Protein AF-A0A0N4WFH3-F1 (afdb_monomer)

Foldseek 3Di:
DVVLVVVVVVVVVPDDPDPCVLVVVVVSCCVPVVVLLVVLVVVLVPDPDLLLNLLSLLQSLVVVLVVLVVDPNCVVVNVVSVVSNVVSLCVQLVVLLVQLCVQLVLVVLLVLLVPDDCVVFASCPPPQSPQVSLQSSQVSLVVCLQPVVVSHDPSLVSRPDPVSSVVSLLSSLVSNLVSVQSNVVSCPPCRNVHDPHDHDPSVVSSVSSCVVVVVVVVVVVVVDPDD

Mean predicted aligned error: 8.95 Å

pLDDT: mean 84.52, std 16.42, range [34.75, 97.88]

InterPro domains:
  IPR010490 Conserved oligomeric Golgi complex subunit 6 [PTHR21506] (1-203)
  IPR048369 Conserved Oligomeric Golgi complex subunit 6, C-terminal [PF20653] (2-197)

Radius of gyration: 23.99 Å; Cα contacts (8 Å, |Δi|>4): 170; chains: 1; bounding box: 58×40×68 Å

Organism: Haemonchus placei (NCBI:txid6290)

Nearest PDB structures (foldseek):
  8ga7-assembly1_A  TM=2.787E-01  e=7.268E+00  synthetic construct
  8gel-assembly1_A  TM=1.951E-01  e=4.538E+00  synthetic construct
  6ixf-assembly1_A  TM=1.691E-01  e=3.759E+00  Homo sapiens

Structure (mmCIF, N/CA/C/O backbone):
data_AF-A0A0N4WFH3-F1
#
_entry.id   AF-A0A0N4WFH3-F1
#
loop_
_atom_site.group_PDB
_atom_site.id
_atom_site.type_symbol
_atom_site.label_atom_id
_atom_site.label_alt_id
_atom_site.label_comp_id
_atom_site.label_asym_id
_atom_site.label_entity_id
_atom_site.label_seq_id
_atom_site.pdbx_PDB_ins_code
_atom_site.Cartn_x
_atom_site.Cartn_y
_atom_site.Cartn_z
_atom_site.occupancy
_atom_site.B_iso_or_equiv
_atom_site.auth_seq_id
_atom_site.auth_comp_id
_atom_site.auth_asym_id
_atom_site.auth_atom_id
_atom_site.pdbx_PDB_model_num
ATOM 1 N N . MET A 1 1 ? 9.947 1.852 -29.431 1.00 54.75 1 MET A N 1
ATOM 2 C CA . MET A 1 1 ? 10.337 0.469 -29.081 1.00 54.75 1 MET A CA 1
ATOM 3 C C . MET A 1 1 ? 11.007 -0.273 -30.238 1.00 54.75 1 MET A C 1
ATOM 5 O O . MET A 1 1 ? 12.125 -0.710 -30.015 1.00 54.75 1 MET A O 1
ATOM 9 N N . SER A 1 2 ? 10.440 -0.360 -31.459 1.00 49.81 2 SER A N 1
ATOM 10 C CA . SER A 1 2 ? 11.118 -1.078 -32.574 1.00 49.81 2 SER A CA 1
ATOM 11 C C . SER A 1 2 ? 12.503 -0.504 -32.902 1.00 49.81 2 SER A C 1
ATOM 13 O O . SER A 1 2 ? 13.474 -1.239 -32.930 1.00 49.81 2 SER A O 1
ATOM 15 N N . ARG A 1 3 ? 12.630 0.828 -32.964 1.00 54.44 3 ARG A N 1
ATOM 16 C CA . ARG A 1 3 ? 13.905 1.491 -33.286 1.00 54.44 3 ARG A CA 1
ATOM 17 C C . ARG A 1 3 ? 15.052 1.226 -32.304 1.00 54.44 3 ARG A C 1
ATOM 19 O O . ARG A 1 3 ? 16.199 1.356 -32.699 1.00 54.44 3 ARG A O 1
ATOM 26 N N . PHE A 1 4 ? 14.772 0.900 -31.038 1.00 59.28 4 PHE A N 1
ATOM 27 C CA . PHE A 1 4 ? 15.837 0.569 -30.079 1.00 59.28 4 PHE A CA 1
ATOM 28 C C . PHE A 1 4 ? 16.348 -0.854 -30.290 1.00 59.28 4 PHE A C 1
ATOM 30 O O . PHE A 1 4 ? 17.551 -1.083 -30.245 1.00 59.28 4 PHE A O 1
ATOM 37 N N . ARG A 1 5 ? 15.430 -1.780 -30.590 1.00 59.62 5 ARG A N 1
ATOM 38 C CA . ARG A 1 5 ? 15.765 -3.145 -30.992 1.00 59.62 5 ARG A CA 1
ATOM 39 C C . ARG A 1 5 ? 16.587 -3.140 -32.281 1.00 59.62 5 ARG A C 1
ATOM 41 O O . ARG A 1 5 ? 17.662 -3.712 -32.296 1.00 59.62 5 ARG A O 1
ATOM 48 N N . ASP A 1 6 ? 16.171 -2.358 -33.276 1.00 63.59 6 ASP A N 1
ATOM 49 C CA . ASP A 1 6 ? 16.902 -2.225 -34.543 1.00 63.59 6 ASP A CA 1
ATOM 50 C C . ASP A 1 6 ? 18.344 -1.708 -34.336 1.00 63.59 6 ASP A C 1
ATOM 52 O O . ASP A 1 6 ? 19.277 -2.185 -34.978 1.00 63.59 6 ASP A O 1
ATOM 56 N N . VAL A 1 7 ? 18.558 -0.760 -33.412 1.00 64.75 7 VAL A N 1
ATOM 57 C CA . VAL A 1 7 ? 19.899 -0.229 -33.084 1.00 64.75 7 VAL A CA 1
ATOM 58 C C . VAL A 1 7 ? 20.791 -1.283 -32.422 1.00 64.75 7 VAL A C 1
ATOM 60 O O . VAL A 1 7 ? 21.990 -1.310 -32.694 1.00 64.75 7 VAL A O 1
ATOM 63 N N . LEU A 1 8 ? 20.225 -2.147 -31.578 1.00 60.66 8 LEU A N 1
ATOM 64 C CA . LEU A 1 8 ? 20.978 -3.182 -30.867 1.00 60.66 8 LEU A CA 1
ATOM 65 C C . LEU A 1 8 ? 21.234 -4.415 -31.749 1.00 60.66 8 LEU A C 1
ATOM 67 O O . LEU A 1 8 ? 22.360 -4.906 -31.776 1.00 60.66 8 LEU A O 1
ATOM 71 N N . ASP A 1 9 ? 20.266 -4.816 -32.576 1.00 63.00 9 ASP A N 1
ATOM 72 C CA . ASP A 1 9 ? 20.406 -5.916 -33.543 1.00 63.00 9 ASP A CA 1
ATOM 73 C C . ASP A 1 9 ? 21.445 -5.593 -34.633 1.00 63.00 9 ASP A C 1
ATOM 75 O O . ASP A 1 9 ? 22.195 -6.460 -35.082 1.00 63.00 9 ASP A O 1
ATOM 79 N N . THR A 1 10 ? 21.557 -4.319 -35.030 1.00 59.94 10 THR A N 1
ATOM 80 C CA . THR A 1 10 ? 22.594 -3.869 -35.980 1.00 59.94 10 THR A CA 1
ATOM 81 C C . THR A 1 10 ? 24.001 -3.927 -35.366 1.00 59.94 10 THR A C 1
ATOM 83 O O . THR A 1 10 ? 24.996 -4.018 -36.088 1.00 59.94 10 THR A O 1
ATOM 86 N N . HIS A 1 11 ? 24.107 -3.879 -34.036 1.00 53.66 11 HIS A N 1
ATOM 87 C CA . HIS A 1 11 ? 25.380 -3.854 -33.319 1.00 53.66 11 HIS A CA 1
ATOM 88 C C . HIS A 1 11 ? 25.928 -5.263 -33.028 1.00 53.66 11 HIS A C 1
ATOM 90 O O . HIS A 1 11 ? 27.146 -5.451 -33.010 1.00 53.66 11 HIS A O 1
ATOM 96 N N . ASP A 1 12 ? 25.052 -6.262 -32.876 1.00 50.12 12 ASP A N 1
ATOM 97 C CA . ASP A 1 12 ? 25.427 -7.657 -32.595 1.00 50.12 12 ASP A CA 1
ATOM 98 C C . ASP A 1 12 ? 26.191 -8.310 -33.769 1.00 50.12 12 ASP A C 1
ATOM 100 O O . ASP A 1 12 ? 27.133 -9.078 -33.578 1.00 50.12 12 ASP A O 1
ATOM 104 N N . GLY A 1 13 ? 25.881 -7.914 -35.010 1.00 48.31 13 GLY A N 1
ATOM 105 C CA . GLY A 1 13 ? 26.580 -8.386 -36.214 1.00 48.31 13 GLY A CA 1
ATOM 106 C C . GLY A 1 13 ? 28.003 -7.837 -36.416 1.00 48.31 13 GLY A C 1
ATOM 107 O O . GLY A 1 13 ? 28.720 -8.321 -37.292 1.00 48.31 13 GLY A O 1
ATOM 108 N N . ALA A 1 14 ? 28.432 -6.834 -35.640 1.00 48.84 14 ALA A N 1
ATOM 109 C CA . ALA A 1 14 ? 29.693 -6.110 -35.856 1.00 48.84 14 ALA A CA 1
ATOM 110 C C . ALA A 1 14 ? 30.790 -6.395 -34.807 1.00 48.84 14 ALA A C 1
ATOM 112 O O . ALA A 1 14 ? 31.903 -5.867 -34.924 1.00 48.84 14 ALA A O 1
ATOM 113 N N . MET A 1 15 ? 30.513 -7.208 -33.783 1.00 48.22 15 MET A N 1
ATOM 114 C CA . MET A 1 15 ? 31.387 -7.340 -32.611 1.00 48.22 15 MET A CA 1
ATOM 115 C C . MET A 1 15 ? 32.243 -8.612 -32.639 1.00 48.22 15 MET A C 1
ATOM 117 O O . MET A 1 15 ? 31.897 -9.657 -32.098 1.00 48.22 15 MET A O 1
ATOM 121 N N . ALA A 1 16 ? 33.441 -8.485 -33.215 1.00 51.03 16 ALA A N 1
ATOM 122 C CA . ALA A 1 16 ? 34.598 -9.271 -32.780 1.00 51.03 16 ALA A CA 1
ATOM 123 C C . ALA A 1 16 ? 34.879 -8.994 -31.282 1.00 51.03 16 ALA A C 1
ATOM 125 O O . ALA A 1 16 ? 34.544 -7.904 -30.811 1.00 51.03 16 ALA A O 1
ATOM 126 N N . PRO A 1 17 ? 35.506 -9.914 -30.520 1.00 51.25 17 PRO A N 1
ATOM 127 C CA . PRO A 1 17 ? 35.680 -9.762 -29.075 1.00 51.25 17 PRO A CA 1
ATOM 128 C C . PRO A 1 17 ? 36.609 -8.578 -28.767 1.00 51.25 17 PRO A C 1
ATOM 130 O O . PRO A 1 17 ? 37.833 -8.698 -28.786 1.00 51.25 17 PRO A O 1
ATOM 133 N N . ARG A 1 18 ? 36.024 -7.404 -28.516 1.00 58.19 18 ARG A N 1
ATOM 134 C CA . ARG A 1 18 ? 36.738 -6.190 -28.111 1.00 58.19 18 ARG A CA 1
ATOM 135 C C . ARG A 1 18 ? 36.813 -6.144 -26.592 1.00 58.19 18 ARG A C 1
ATOM 137 O O . ARG A 1 18 ? 35.802 -6.283 -25.911 1.00 58.19 18 ARG A O 1
ATOM 144 N N . GLN A 1 19 ? 38.007 -5.874 -26.068 1.00 59.41 19 GLN A N 1
ATOM 145 C CA . GLN A 1 19 ? 38.308 -5.772 -24.632 1.00 59.41 19 GLN A CA 1
ATOM 146 C C . GLN A 1 19 ? 37.478 -4.709 -23.868 1.00 59.41 19 GLN A C 1
ATOM 148 O O . GLN A 1 19 ? 37.533 -4.690 -22.645 1.00 59.41 19 GLN A O 1
ATOM 153 N N . ASN A 1 20 ? 36.651 -3.899 -24.554 1.00 67.62 20 ASN A N 1
ATOM 154 C CA . ASN A 1 20 ? 35.851 -2.802 -23.987 1.00 67.62 20 ASN A CA 1
ATOM 155 C C . ASN A 1 20 ? 34.326 -2.934 -24.210 1.00 67.62 20 ASN A C 1
ATOM 157 O O . ASN A 1 20 ? 33.602 -1.948 -24.068 1.00 67.62 20 ASN A O 1
ATOM 161 N N . ALA A 1 21 ? 33.812 -4.123 -24.551 1.00 70.88 21 ALA A N 1
ATOM 162 C CA . ALA A 1 21 ? 32.391 -4.313 -24.874 1.00 70.88 21 ALA A CA 1
ATOM 163 C C . ALA A 1 21 ? 31.437 -3.778 -23.782 1.00 70.88 21 ALA A C 1
ATOM 165 O O . ALA A 1 21 ? 30.472 -3.084 -24.092 1.00 70.88 21 ALA A O 1
ATOM 166 N N . ALA A 1 22 ? 31.737 -4.010 -22.499 1.00 75.12 22 ALA A N 1
ATOM 167 C CA . ALA A 1 22 ? 30.909 -3.527 -21.390 1.00 75.12 22 ALA A CA 1
ATOM 168 C C . ALA A 1 22 ? 30.810 -1.988 -21.324 1.00 75.12 22 ALA A C 1
ATOM 170 O O . ALA A 1 22 ? 29.749 -1.451 -21.006 1.00 75.12 22 ALA A O 1
ATOM 171 N N . GLU A 1 23 ? 31.883 -1.255 -21.639 1.00 79.50 23 GLU A N 1
ATOM 172 C CA . GLU A 1 23 ? 31.854 0.214 -21.672 1.00 79.50 23 GLU A CA 1
ATOM 173 C C . GLU A 1 23 ? 31.065 0.746 -22.871 1.00 79.50 23 GLU A C 1
ATOM 175 O O . GLU A 1 23 ? 30.357 1.747 -22.748 1.00 79.50 23 GLU A O 1
ATOM 180 N N . GLU A 1 24 ? 31.172 0.088 -24.028 1.00 77.06 24 GLU A N 1
ATOM 181 C CA . GLU A 1 24 ? 30.417 0.449 -25.232 1.00 77.06 24 GLU A CA 1
ATOM 182 C C . GLU A 1 24 ? 28.911 0.235 -25.020 1.00 77.06 24 GLU A C 1
ATOM 184 O O . GLU A 1 24 ? 28.130 1.159 -25.253 1.00 77.06 24 GLU A O 1
ATOM 189 N N . TYR A 1 25 ? 28.508 -0.915 -24.463 1.00 78.50 25 TYR A N 1
ATOM 190 C CA . TYR A 1 25 ? 27.115 -1.182 -24.092 1.00 78.50 25 TYR A CA 1
ATOM 191 C C . TYR A 1 25 ? 26.590 -0.157 -23.081 1.00 78.50 25 TYR A C 1
ATOM 193 O O . TYR A 1 25 ? 25.534 0.434 -23.300 1.00 78.50 25 TYR A O 1
ATOM 201 N N . ASN A 1 26 ? 27.343 0.140 -22.017 1.00 79.31 26 ASN A N 1
ATOM 202 C CA . ASN A 1 26 ? 26.936 1.142 -21.027 1.00 79.31 26 ASN A CA 1
ATOM 203 C C . ASN A 1 26 ? 26.780 2.550 -21.623 1.00 79.31 26 ASN A C 1
ATOM 205 O O . ASN A 1 26 ? 25.857 3.272 -21.243 1.00 79.31 26 ASN A O 1
ATOM 209 N N . LYS A 1 27 ? 27.633 2.942 -22.580 1.00 82.00 27 LYS A N 1
ATOM 210 C CA . LYS A 1 27 ? 27.488 4.215 -23.305 1.00 82.00 27 LYS A CA 1
ATOM 211 C C . LYS A 1 27 ? 26.226 4.232 -24.163 1.00 82.00 27 LYS A C 1
ATOM 213 O O . LYS A 1 27 ? 25.481 5.205 -24.101 1.00 82.00 27 LYS A O 1
ATOM 218 N N . ILE A 1 28 ? 25.952 3.162 -24.911 1.00 78.25 28 ILE A N 1
ATOM 219 C CA . ILE A 1 28 ? 24.733 3.040 -25.727 1.00 78.25 28 ILE A CA 1
ATOM 220 C C . ILE A 1 28 ? 23.490 3.110 -24.833 1.00 78.25 28 ILE A C 1
ATOM 222 O O . ILE A 1 28 ? 22.570 3.881 -25.111 1.00 78.25 28 ILE A O 1
ATOM 226 N N . PHE A 1 29 ? 23.488 2.373 -23.721 1.00 80.19 29 PHE A N 1
ATOM 227 C CA . PHE A 1 29 ? 22.404 2.419 -22.747 1.00 80.19 29 PHE A CA 1
ATOM 228 C C . PHE A 1 29 ? 22.237 3.809 -22.141 1.00 80.19 29 PHE A C 1
ATOM 230 O O . PHE A 1 29 ? 21.115 4.296 -22.101 1.00 80.19 29 PHE A O 1
ATOM 237 N N . GLY A 1 30 ? 23.312 4.489 -21.741 1.00 81.12 30 GLY A N 1
ATOM 238 C CA . GLY A 1 30 ? 23.229 5.870 -21.252 1.00 81.12 30 GLY A CA 1
ATOM 239 C C . GLY A 1 30 ? 22.662 6.833 -22.301 1.00 81.12 30 GLY A C 1
ATOM 240 O O . GLY A 1 30 ? 21.816 7.667 -21.998 1.00 81.12 30 GLY A O 1
ATOM 241 N N . CYS A 1 31 ? 23.050 6.679 -23.567 1.00 82.00 31 CYS A N 1
ATOM 242 C CA . CYS A 1 31 ? 22.555 7.524 -24.651 1.00 82.00 31 CYS A CA 1
ATOM 243 C C . CYS A 1 31 ? 21.084 7.283 -25.018 1.00 82.00 31 CYS A C 1
ATOM 245 O O . CYS A 1 31 ? 20.489 8.164 -25.637 1.00 82.00 31 CYS A O 1
ATOM 247 N N . VAL A 1 32 ? 20.489 6.136 -24.670 1.00 79.62 32 VAL A N 1
ATOM 248 C CA . VAL A 1 32 ? 19.098 5.819 -25.044 1.00 79.62 32 VAL A CA 1
ATOM 249 C C . VAL A 1 32 ? 18.157 5.707 -23.848 1.00 79.62 32 VAL A C 1
ATOM 251 O O . VAL A 1 32 ? 17.069 6.283 -23.876 1.00 79.62 32 VAL A O 1
ATOM 254 N N . LEU A 1 33 ? 18.558 5.005 -22.791 1.00 81.44 33 LEU A N 1
ATOM 255 C CA . LEU A 1 33 ? 17.735 4.815 -21.598 1.00 81.44 33 LEU A CA 1
ATOM 256 C C . LEU A 1 33 ? 17.609 6.105 -20.791 1.00 81.44 33 LEU A C 1
ATOM 258 O O . LEU A 1 33 ? 16.507 6.405 -20.340 1.00 81.44 33 LEU A O 1
ATOM 262 N N . ASP A 1 34 ? 18.675 6.900 -20.651 1.00 84.00 34 ASP A N 1
ATOM 263 C CA . ASP A 1 34 ? 18.602 8.127 -19.848 1.00 84.00 34 ASP A CA 1
ATOM 264 C C . ASP A 1 34 ? 17.647 9.163 -20.480 1.00 84.00 34 ASP A C 1
ATOM 266 O O . ASP A 1 34 ? 16.802 9.707 -19.760 1.00 84.00 34 ASP A O 1
ATOM 270 N N . PRO A 1 35 ? 17.676 9.430 -21.807 1.00 86.94 35 PRO A N 1
ATOM 271 C CA . PRO A 1 35 ? 16.674 10.286 -22.443 1.00 86.94 35 PRO A CA 1
ATOM 272 C C . PRO A 1 35 ? 15.260 9.714 -22.380 1.00 86.94 35 PRO A C 1
ATOM 274 O O . PRO A 1 35 ? 14.304 10.472 -22.208 1.00 86.94 35 PRO A O 1
ATOM 277 N N . LEU A 1 36 ? 15.111 8.392 -22.502 1.00 83.88 36 LEU A N 1
ATOM 278 C CA . LEU A 1 36 ? 13.810 7.738 -22.400 1.00 83.88 36 LEU A CA 1
ATOM 279 C C . LEU A 1 36 ? 13.224 7.917 -20.997 1.00 83.88 36 LEU A C 1
ATOM 281 O O . LEU A 1 36 ? 12.078 8.338 -20.864 1.00 83.88 36 LEU A O 1
ATOM 285 N N . TYR A 1 37 ? 14.029 7.693 -19.959 1.00 84.44 37 TYR A N 1
ATOM 286 C CA . TYR A 1 37 ? 13.636 7.902 -18.572 1.00 84.44 37 TYR A CA 1
ATOM 287 C C . TYR A 1 37 ? 13.265 9.364 -18.298 1.00 84.44 37 TYR A C 1
ATOM 289 O O . TYR A 1 37 ? 12.188 9.638 -17.773 1.00 84.44 37 TYR A O 1
ATOM 297 N N . ARG A 1 38 ? 14.088 10.323 -18.745 1.00 86.75 38 ARG A N 1
ATOM 298 C CA . ARG A 1 38 ? 13.759 11.756 -18.643 1.00 86.75 38 ARG A CA 1
ATOM 299 C C . ARG A 1 38 ? 12.452 12.098 -19.354 1.00 86.75 38 ARG A C 1
ATOM 301 O O . ARG A 1 38 ? 11.680 12.901 -18.847 1.00 86.75 38 ARG A O 1
ATOM 308 N N . SER A 1 39 ? 12.182 11.478 -20.500 1.00 88.00 39 SER A N 1
ATOM 309 C CA . SER A 1 39 ? 10.931 11.690 -21.235 1.00 88.00 39 SER A CA 1
ATOM 310 C C . SER A 1 39 ? 9.721 11.175 -20.454 1.00 88.00 39 SER A C 1
ATOM 312 O O . SER A 1 39 ? 8.694 11.847 -20.424 1.00 88.00 39 SER A O 1
ATOM 314 N N . VAL A 1 40 ? 9.848 10.029 -19.771 1.00 90.31 40 VAL A N 1
ATOM 315 C CA . VAL A 1 40 ? 8.813 9.519 -18.853 1.00 90.31 40 VAL A CA 1
ATOM 316 C C . VAL A 1 40 ? 8.579 10.511 -17.713 1.00 90.31 40 VAL A C 1
ATOM 318 O O . VAL A 1 40 ? 7.434 10.872 -17.460 1.00 90.31 40 VAL A O 1
ATOM 321 N N . GLN A 1 41 ? 9.645 11.014 -17.082 1.00 88.12 41 GLN A N 1
ATOM 322 C CA . GLN A 1 41 ? 9.534 11.991 -15.993 1.00 88.12 41 GLN A CA 1
ATOM 323 C C . GLN A 1 41 ? 8.864 13.294 -16.443 1.00 88.12 41 GLN A C 1
ATOM 325 O O . GLN A 1 41 ? 7.988 13.801 -15.751 1.00 88.12 41 GLN A O 1
ATOM 330 N N . VAL A 1 42 ? 9.243 13.827 -17.609 1.00 89.81 42 VAL A N 1
ATOM 331 C CA . VAL A 1 42 ? 8.631 15.040 -18.171 1.00 89.81 42 VAL A CA 1
ATOM 332 C C . VAL A 1 42 ? 7.162 14.802 -18.507 1.00 89.81 42 VAL A C 1
ATOM 334 O O . VAL A 1 42 ? 6.331 15.632 -18.168 1.00 89.81 42 VAL A O 1
ATOM 337 N N . ALA A 1 43 ? 6.817 13.665 -19.115 1.00 88.75 43 ALA A N 1
ATOM 338 C CA . ALA A 1 43 ? 5.424 13.333 -19.403 1.00 88.75 43 ALA A CA 1
ATOM 339 C C . ALA A 1 43 ? 4.581 13.226 -18.120 1.00 88.75 43 ALA A C 1
ATOM 341 O O . ALA A 1 43 ? 3.439 13.683 -18.094 1.00 88.75 43 ALA A O 1
ATOM 342 N N . ALA A 1 44 ? 5.159 12.685 -17.046 1.00 89.00 44 ALA A N 1
ATOM 343 C CA . ALA A 1 44 ? 4.487 12.548 -15.763 1.00 89.00 44 ALA A CA 1
ATOM 344 C C . ALA A 1 44 ? 4.134 13.898 -15.112 1.00 89.00 44 ALA A C 1
ATOM 346 O O . ALA A 1 44 ? 3.129 13.975 -14.413 1.00 89.00 44 ALA A O 1
ATOM 347 N N . THR A 1 45 ? 4.883 14.981 -15.366 1.00 88.06 45 THR A N 1
ATOM 348 C CA . THR A 1 45 ? 4.564 16.305 -14.783 1.00 88.06 45 THR A CA 1
ATOM 349 C C . THR A 1 45 ? 3.260 16.908 -15.309 1.00 88.06 45 THR A C 1
ATOM 351 O O . THR A 1 45 ? 2.727 17.838 -14.708 1.00 88.06 45 THR A O 1
ATOM 354 N N . HIS A 1 46 ? 2.726 16.377 -16.411 1.00 89.62 46 HIS A N 1
ATOM 355 C CA . HIS A 1 46 ? 1.444 16.790 -16.978 1.00 89.62 46 HIS A CA 1
ATOM 356 C C . HIS A 1 46 ? 0.240 16.064 -16.359 1.00 89.62 46 HIS A C 1
ATOM 358 O O . HIS A 1 46 ? -0.900 16.359 -16.719 1.00 89.62 46 HIS A O 1
ATOM 364 N N . LEU A 1 47 ? 0.471 15.111 -15.453 1.00 90.62 47 LEU A N 1
ATOM 365 C CA . LEU A 1 47 ? -0.585 14.390 -14.753 1.00 90.62 47 LEU A CA 1
ATOM 366 C C . LEU A 1 47 ? -0.929 15.106 -13.443 1.00 90.62 47 LEU A C 1
ATOM 368 O O . LEU A 1 47 ? -0.052 15.539 -12.700 1.00 90.62 47 LEU A O 1
ATOM 372 N N . HIS A 1 48 ? -2.225 15.230 -13.163 1.00 88.25 48 HIS A N 1
ATOM 373 C CA . HIS A 1 48 ? -2.725 16.006 -12.022 1.00 88.25 48 HIS A CA 1
ATOM 374 C C . HIS A 1 48 ? -2.820 15.194 -10.723 1.00 88.25 48 HIS A C 1
ATOM 376 O O . HIS A 1 48 ? -2.887 15.781 -9.646 1.00 88.25 48 HIS A O 1
ATOM 382 N N . SER A 1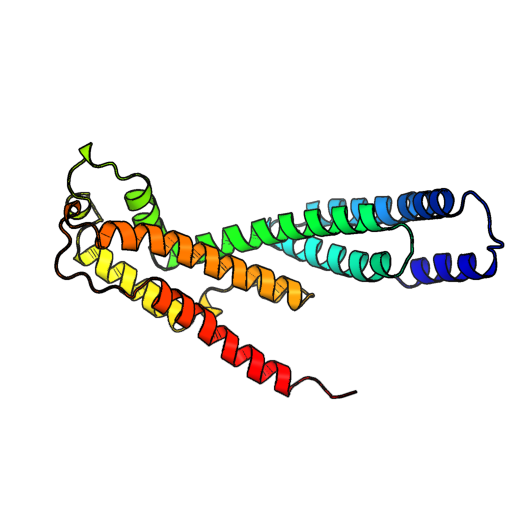 49 ? -2.841 13.861 -10.816 1.00 93.00 49 SER A N 1
ATOM 383 C CA . SER A 1 49 ? -2.939 12.960 -9.666 1.00 93.00 49 SER A CA 1
ATOM 384 C C . SER A 1 49 ? -1.618 12.217 -9.442 1.00 93.00 49 SER A C 1
ATOM 386 O O . SER A 1 49 ? -1.103 11.615 -10.390 1.00 93.00 49 SER A O 1
ATOM 388 N N . PRO A 1 50 ? -1.095 12.172 -8.202 1.00 91.94 50 PRO A N 1
ATOM 389 C CA . PRO A 1 50 ? 0.053 11.335 -7.849 1.00 91.94 50 PRO A CA 1
ATOM 390 C C . PRO A 1 50 ? -0.151 9.849 -8.179 1.00 91.94 50 PRO A C 1
ATOM 392 O O . PRO A 1 50 ? 0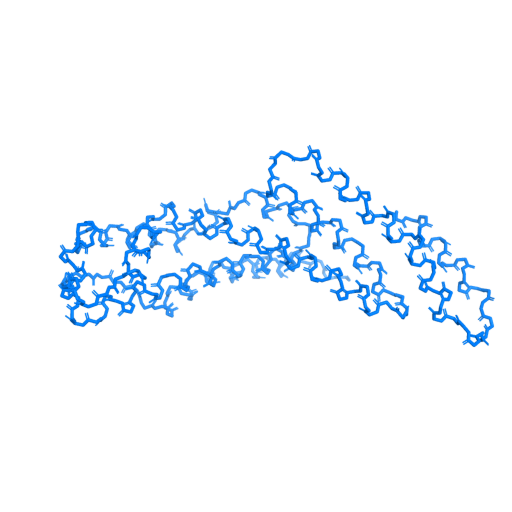.802 9.164 -8.541 1.00 91.94 50 PRO A O 1
ATOM 395 N N . LEU A 1 51 ? -1.393 9.358 -8.118 1.00 95.44 51 LEU A N 1
ATOM 396 C CA . LEU A 1 51 ? -1.723 7.971 -8.460 1.00 95.44 51 LEU A CA 1
ATOM 397 C C . LEU A 1 51 ? -1.628 7.723 -9.965 1.00 95.44 51 LEU A C 1
ATOM 399 O O . LEU A 1 51 ? -1.103 6.698 -10.397 1.00 95.44 51 LEU A O 1
ATOM 403 N N . ASP A 1 52 ? -2.082 8.684 -10.773 1.00 95.00 52 ASP A N 1
ATOM 404 C CA . ASP A 1 52 ? -1.962 8.592 -12.229 1.00 95.00 52 ASP A CA 1
ATOM 405 C C . ASP A 1 52 ? -0.484 8.648 -12.646 1.00 95.00 52 ASP A C 1
ATOM 407 O O . ASP A 1 52 ? -0.061 7.892 -13.522 1.00 95.00 52 ASP A O 1
ATOM 411 N N . VAL A 1 53 ? 0.321 9.487 -11.974 1.00 95.69 53 VAL A N 1
ATOM 412 C CA . VAL A 1 53 ? 1.785 9.525 -12.130 1.00 95.69 53 VAL A CA 1
ATOM 413 C C . VAL A 1 53 ? 2.408 8.168 -11.817 1.00 95.69 53 VAL A C 1
ATOM 415 O O . VAL A 1 53 ? 3.215 7.679 -12.613 1.00 95.69 53 VAL A O 1
ATOM 418 N N . ALA A 1 54 ? 2.024 7.551 -10.697 1.00 96.25 54 ALA A N 1
ATOM 419 C CA . ALA A 1 54 ? 2.562 6.264 -10.276 1.00 96.25 54 ALA A CA 1
ATOM 420 C C . ALA A 1 54 ? 2.241 5.154 -11.286 1.00 96.25 54 ALA A C 1
ATOM 422 O O . ALA A 1 54 ? 3.147 4.461 -11.750 1.00 96.25 54 ALA A O 1
ATOM 423 N N . VAL A 1 55 ? 0.980 5.036 -11.715 1.00 96.38 55 VAL A N 1
ATOM 424 C CA . VAL A 1 55 ? 0.563 4.035 -12.714 1.00 96.38 55 VAL A CA 1
ATOM 425 C C . VAL A 1 55 ? 1.246 4.254 -14.059 1.00 96.38 55 VAL A C 1
ATOM 427 O O . VAL A 1 55 ? 1.747 3.302 -14.662 1.00 96.38 55 VAL A O 1
ATOM 430 N N . TYR A 1 56 ? 1.288 5.497 -14.544 1.00 95.81 56 TYR A N 1
ATOM 431 C CA . TYR A 1 56 ? 1.954 5.820 -15.803 1.00 95.81 56 TYR A CA 1
ATOM 432 C C . TYR A 1 56 ? 3.437 5.435 -15.753 1.00 95.81 56 TYR A C 1
ATOM 434 O O . TYR A 1 56 ? 3.937 4.744 -16.644 1.00 95.81 56 TYR A O 1
ATOM 442 N N . THR A 1 57 ? 4.121 5.819 -14.675 1.00 94.81 57 THR A N 1
ATOM 443 C CA . THR A 1 57 ? 5.543 5.530 -14.478 1.00 94.81 57 THR A CA 1
ATOM 444 C C . THR A 1 57 ? 5.789 4.025 -14.383 1.00 94.81 57 THR A C 1
ATOM 446 O O . THR A 1 57 ? 6.679 3.525 -15.068 1.00 94.81 57 THR A O 1
ATOM 449 N N . LEU A 1 58 ? 4.966 3.278 -13.637 1.00 96.06 58 LEU A N 1
ATOM 450 C CA . LEU A 1 58 ? 5.036 1.813 -13.563 1.00 96.06 58 LEU A CA 1
ATOM 451 C C . LEU A 1 58 ? 4.872 1.153 -14.932 1.00 96.06 58 LEU A C 1
ATOM 453 O O . LEU A 1 58 ? 5.647 0.260 -15.280 1.00 96.06 58 LEU A O 1
ATOM 457 N N . ASN A 1 59 ? 3.903 1.603 -15.729 1.00 95.88 59 ASN A N 1
ATOM 458 C CA . ASN A 1 59 ? 3.653 1.061 -17.064 1.00 95.88 59 ASN A CA 1
ATOM 459 C C . ASN A 1 59 ? 4.842 1.316 -18.002 1.00 95.88 59 ASN A C 1
ATOM 461 O O . ASN A 1 59 ? 5.299 0.401 -18.693 1.00 95.88 59 ASN A O 1
ATOM 465 N N . CYS A 1 60 ? 5.396 2.531 -17.989 1.00 95.06 60 CYS A N 1
ATOM 466 C CA . CYS A 1 60 ? 6.578 2.868 -18.778 1.00 95.06 60 CYS A CA 1
ATOM 467 C C . CYS A 1 60 ? 7.820 2.090 -18.323 1.00 95.06 60 CYS A C 1
ATOM 469 O O . CYS A 1 60 ? 8.514 1.507 -19.157 1.00 95.06 60 CYS A O 1
ATOM 471 N N . LEU A 1 61 ? 8.098 2.047 -17.017 1.00 93.44 61 LEU A N 1
ATOM 472 C CA . LEU A 1 61 ? 9.257 1.346 -16.465 1.00 93.44 61 LEU A CA 1
ATOM 473 C C . LEU A 1 61 ? 9.173 -0.164 -16.686 1.00 93.44 61 LEU A C 1
ATOM 475 O O . LEU A 1 61 ? 10.182 -0.761 -17.041 1.00 93.44 61 LEU A O 1
ATOM 479 N N . SER A 1 62 ? 7.986 -0.767 -16.587 1.00 93.00 62 SER A N 1
ATOM 480 C CA . SER A 1 62 ? 7.778 -2.189 -16.902 1.00 93.00 62 SER A CA 1
ATOM 481 C C . SER A 1 62 ? 8.129 -2.500 -18.360 1.00 93.00 62 SER A C 1
ATOM 483 O O . SER A 1 62 ? 8.801 -3.491 -18.654 1.00 93.00 62 SER A O 1
ATOM 485 N N . ALA A 1 63 ? 7.731 -1.624 -19.288 1.00 91.00 63 ALA A N 1
ATOM 486 C CA . ALA A 1 63 ? 8.070 -1.775 -20.698 1.00 91.00 63 ALA A CA 1
ATOM 487 C C . ALA A 1 63 ? 9.583 -1.629 -20.938 1.00 91.00 63 ALA A C 1
ATOM 489 O O . ALA A 1 63 ? 10.168 -2.423 -21.676 1.00 91.00 63 ALA A O 1
ATOM 490 N N . ILE A 1 64 ? 10.236 -0.663 -20.284 1.00 90.25 64 ILE A N 1
ATOM 491 C CA . ILE A 1 64 ? 11.695 -0.479 -20.356 1.00 90.25 64 ILE A CA 1
ATOM 492 C C . ILE A 1 64 ? 12.417 -1.697 -19.768 1.00 90.25 64 ILE A C 1
ATOM 494 O O . ILE A 1 64 ? 13.302 -2.249 -20.417 1.00 90.25 64 ILE A O 1
ATOM 498 N N . TYR A 1 65 ? 12.000 -2.162 -18.590 1.00 91.19 65 TYR A N 1
ATOM 499 C CA . TYR A 1 65 ? 12.539 -3.337 -17.909 1.00 91.19 65 TYR A CA 1
ATOM 500 C C . TYR A 1 65 ? 12.533 -4.572 -18.813 1.00 91.19 65 TYR A C 1
ATOM 502 O O . TYR A 1 65 ? 13.563 -5.225 -18.969 1.00 91.19 65 TYR A O 1
ATOM 510 N N . SER A 1 66 ? 11.395 -4.844 -19.466 1.00 90.12 66 SER A N 1
ATOM 511 C CA . SER A 1 66 ? 11.227 -6.001 -20.357 1.00 90.12 66 SER A CA 1
ATOM 512 C C . SER A 1 66 ? 12.187 -6.008 -21.551 1.00 90.12 66 SER A C 1
ATOM 514 O O . SER A 1 66 ? 12.486 -7.069 -22.090 1.00 90.12 66 SER A O 1
ATOM 516 N N . LEU A 1 67 ? 12.690 -4.837 -21.955 1.00 86.56 67 LEU A N 1
ATOM 517 C CA . LEU A 1 67 ? 13.716 -4.726 -22.986 1.00 86.56 67 LEU A CA 1
ATOM 518 C C . LEU A 1 67 ? 15.120 -4.820 -22.402 1.00 86.56 67 LEU A C 1
ATOM 520 O O . LEU A 1 67 ? 15.946 -5.545 -22.938 1.00 86.56 67 LEU A O 1
ATOM 524 N N . VAL A 1 68 ? 15.398 -4.076 -21.331 1.00 86.81 68 VAL A N 1
ATOM 525 C CA . VAL A 1 68 ? 16.747 -3.953 -20.759 1.00 86.81 68 VAL A CA 1
ATOM 526 C C . VAL A 1 68 ? 17.261 -5.295 -20.239 1.00 86.81 68 VAL A C 1
ATOM 528 O O . VAL A 1 68 ? 18.435 -5.595 -20.426 1.00 86.81 68 VAL A O 1
ATOM 531 N N . ILE A 1 69 ? 16.383 -6.135 -19.677 1.00 89.56 69 ILE A N 1
ATOM 532 C CA . ILE A 1 69 ? 16.747 -7.461 -19.154 1.00 89.56 69 ILE A CA 1
ATOM 533 C C . ILE A 1 69 ? 17.304 -8.425 -20.212 1.00 89.56 69 ILE A C 1
ATOM 535 O O . ILE A 1 69 ? 17.982 -9.388 -19.867 1.00 89.56 69 ILE A O 1
ATOM 539 N N . LEU A 1 70 ? 17.035 -8.180 -21.496 1.00 87.50 70 LEU A N 1
ATOM 540 C CA . LEU A 1 70 ? 17.468 -9.055 -22.588 1.00 87.50 70 LEU A CA 1
ATOM 541 C C . LEU A 1 70 ? 18.937 -8.847 -22.981 1.00 87.50 70 LEU A C 1
ATOM 543 O O . LEU A 1 70 ? 19.458 -9.618 -23.783 1.00 87.50 70 LEU A O 1
ATOM 547 N N . TYR A 1 71 ? 19.603 -7.821 -22.444 1.00 83.38 71 TYR A N 1
ATOM 548 C CA . TYR A 1 71 ? 20.950 -7.436 -22.855 1.00 83.38 71 TYR A CA 1
ATOM 549 C C . TYR A 1 71 ? 21.975 -7.594 -21.726 1.00 83.38 71 TYR A C 1
ATOM 551 O O . TYR A 1 71 ? 21.653 -7.346 -20.560 1.00 83.38 71 TYR A O 1
ATOM 559 N N . PRO A 1 72 ? 23.233 -7.946 -22.053 1.00 83.12 72 PRO A N 1
ATOM 560 C CA . PRO A 1 72 ? 24.285 -8.123 -21.060 1.00 83.12 72 PRO A CA 1
ATOM 561 C C . PRO A 1 72 ? 24.714 -6.792 -20.428 1.00 83.12 72 PRO A C 1
ATOM 563 O O . PRO A 1 72 ? 24.541 -5.719 -21.007 1.00 83.12 72 PRO A O 1
ATOM 566 N N . PHE A 1 73 ? 25.347 -6.877 -19.253 1.00 85.44 73 PHE A N 1
ATOM 567 C CA . PHE A 1 73 ? 25.916 -5.736 -18.516 1.00 85.44 73 PHE A CA 1
ATOM 568 C C . PHE A 1 73 ? 24.886 -4.695 -18.044 1.00 85.44 73 PHE A C 1
ATOM 570 O O . PHE A 1 73 ? 25.231 -3.534 -17.823 1.00 85.44 73 PHE A O 1
ATOM 577 N N . THR A 1 74 ? 23.624 -5.095 -17.875 1.00 87.12 74 THR A N 1
ATOM 578 C CA . THR A 1 74 ? 22.521 -4.196 -17.504 1.00 87.12 74 THR A CA 1
ATOM 579 C C . THR A 1 74 ? 22.098 -4.297 -16.037 1.00 87.12 74 THR A C 1
ATOM 581 O O . THR A 1 74 ? 21.200 -3.563 -15.629 1.00 87.12 74 THR A O 1
ATOM 584 N N . ASP A 1 75 ? 22.758 -5.120 -15.216 1.00 89.44 75 ASP A N 1
ATOM 585 C CA . ASP A 1 75 ? 22.340 -5.421 -13.835 1.00 89.44 75 ASP A CA 1
ATOM 586 C C . ASP A 1 75 ? 22.081 -4.163 -12.993 1.00 89.44 75 ASP A C 1
ATOM 588 O O . ASP A 1 75 ? 20.994 -3.990 -12.447 1.00 89.44 75 ASP A O 1
ATOM 592 N N . SER A 1 76 ? 23.017 -3.208 -12.985 1.00 89.12 76 SER A N 1
ATOM 593 C CA . SER A 1 76 ? 22.857 -1.946 -12.242 1.00 89.12 76 SER A CA 1
ATOM 594 C C . SER A 1 76 ? 21.664 -1.107 -12.730 1.00 89.12 76 SER A C 1
ATOM 596 O O . SER A 1 76 ? 21.000 -0.427 -11.945 1.00 89.12 76 SER A O 1
ATOM 598 N N . ARG A 1 77 ? 21.356 -1.146 -14.032 1.00 86.62 77 ARG A N 1
ATOM 599 C CA . ARG A 1 77 ? 20.199 -0.440 -14.609 1.00 86.62 77 ARG A CA 1
ATOM 600 C C . ARG A 1 77 ? 18.894 -1.146 -14.256 1.00 86.62 77 ARG A C 1
ATOM 602 O O . ARG A 1 77 ? 17.916 -0.479 -13.936 1.00 86.62 77 ARG A O 1
ATOM 609 N N . ILE A 1 78 ? 18.891 -2.474 -14.282 1.00 91.69 78 ILE A N 1
ATOM 610 C CA . ILE A 1 78 ? 17.765 -3.308 -13.857 1.00 91.69 78 ILE A CA 1
ATOM 611 C C . ILE A 1 78 ? 17.443 -3.039 -12.384 1.00 91.69 78 ILE A C 1
ATOM 613 O O . ILE A 1 78 ? 16.278 -2.829 -12.056 1.00 91.69 78 ILE A O 1
ATOM 617 N N . GLU A 1 79 ? 18.450 -3.002 -11.511 1.00 93.06 79 GLU A N 1
ATOM 618 C CA . GLU A 1 79 ? 18.285 -2.674 -10.089 1.00 93.06 79 GLU A CA 1
ATOM 619 C C . GLU A 1 79 ? 17.702 -1.273 -9.889 1.00 93.06 79 GLU A C 1
ATOM 621 O O . GLU A 1 79 ? 16.733 -1.111 -9.151 1.00 93.06 79 GLU A O 1
ATOM 626 N N . MET A 1 80 ? 18.220 -0.271 -10.607 1.00 91.38 80 MET A N 1
ATOM 627 C CA . MET A 1 80 ? 17.675 1.089 -10.566 1.00 91.38 80 MET A CA 1
ATOM 628 C C . MET A 1 80 ? 16.205 1.133 -11.008 1.00 91.38 80 MET A C 1
ATOM 630 O O . MET A 1 80 ? 15.385 1.761 -10.342 1.00 91.38 80 MET A O 1
ATOM 634 N N . ILE A 1 81 ? 15.856 0.468 -12.114 1.00 91.81 81 ILE A N 1
ATOM 635 C CA . ILE A 1 81 ? 14.474 0.421 -12.610 1.00 91.81 81 ILE A CA 1
ATOM 636 C C . ILE A 1 81 ? 13.562 -0.263 -11.589 1.00 91.81 81 ILE A C 1
ATOM 638 O O . ILE A 1 81 ? 12.481 0.254 -11.324 1.00 91.81 81 ILE A O 1
ATOM 642 N N . LYS A 1 82 ? 13.998 -1.373 -10.981 1.00 93.81 82 LYS A N 1
ATOM 643 C CA . LYS A 1 82 ? 13.235 -2.062 -9.930 1.00 93.81 82 LYS A CA 1
ATOM 644 C C . LYS A 1 82 ? 12.980 -1.159 -8.728 1.00 93.81 82 LYS A C 1
ATOM 646 O O . LYS A 1 82 ? 11.832 -1.033 -8.331 1.00 93.81 82 LYS A O 1
ATOM 651 N N . ALA A 1 83 ? 14.002 -0.467 -8.223 1.00 95.12 83 ALA A N 1
ATOM 652 C CA . ALA A 1 83 ? 13.845 0.452 -7.095 1.00 95.12 83 ALA A CA 1
ATOM 653 C C . ALA A 1 83 ? 12.863 1.597 -7.409 1.00 95.12 83 ALA A C 1
ATOM 655 O O . ALA A 1 83 ? 12.056 1.993 -6.571 1.00 95.12 83 ALA A O 1
ATOM 656 N N . LEU A 1 84 ? 12.894 2.117 -8.641 1.00 93.12 84 LEU A N 1
ATOM 657 C CA . LEU A 1 84 ? 11.936 3.128 -9.089 1.00 93.12 84 LEU A CA 1
ATOM 658 C C . LEU A 1 84 ? 10.518 2.565 -9.217 1.00 93.12 84 LEU A C 1
ATOM 660 O O . LEU A 1 84 ? 9.561 3.258 -8.880 1.00 93.12 84 LEU A O 1
ATOM 664 N N . MET A 1 85 ? 10.367 1.330 -9.699 1.00 95.25 85 MET A N 1
ATOM 665 C CA . MET A 1 85 ? 9.072 0.652 -9.738 1.00 95.25 85 MET A CA 1
ATOM 666 C C . MET A 1 85 ? 8.529 0.448 -8.322 1.00 95.25 85 MET A C 1
ATOM 668 O O . MET A 1 85 ? 7.420 0.890 -8.049 1.00 95.25 85 MET A O 1
ATOM 672 N N . GLU A 1 86 ? 9.328 -0.104 -7.407 1.00 96.38 86 GLU A N 1
ATOM 673 C CA . GLU A 1 86 ? 8.962 -0.308 -5.999 1.00 96.38 86 GLU A CA 1
ATOM 674 C C . GLU A 1 86 ? 8.493 0.995 -5.339 1.00 96.38 86 GLU A C 1
ATOM 676 O O . GLU A 1 86 ? 7.419 1.022 -4.748 1.00 96.38 86 GLU A O 1
ATOM 681 N N . GLY A 1 87 ? 9.206 2.108 -5.541 1.00 96.62 87 GLY A N 1
ATOM 682 C CA . GLY A 1 87 ? 8.784 3.405 -5.003 1.00 96.62 87 GLY A CA 1
ATOM 683 C C . GLY A 1 87 ? 7.443 3.914 -5.552 1.00 96.62 87 GLY A C 1
ATOM 684 O O . GLY A 1 87 ? 6.719 4.610 -4.846 1.00 96.62 87 GLY A O 1
ATOM 685 N N . ASN A 1 88 ? 7.074 3.573 -6.793 1.00 96.12 88 ASN A N 1
ATOM 686 C CA . ASN A 1 88 ? 5.749 3.907 -7.333 1.00 96.12 88 ASN A CA 1
ATOM 687 C C . ASN A 1 88 ? 4.668 2.922 -6.857 1.00 96.12 88 ASN A C 1
ATOM 689 O O . ASN A 1 88 ? 3.528 3.336 -6.657 1.00 96.12 88 ASN A O 1
ATOM 693 N N . GLU A 1 89 ? 5.010 1.646 -6.644 1.00 97.00 89 GLU A N 1
ATOM 694 C CA . GLU A 1 89 ? 4.119 0.694 -5.970 1.00 97.00 89 GLU A CA 1
ATOM 695 C C . GLU A 1 89 ? 3.788 1.183 -4.552 1.00 97.00 89 GLU A C 1
ATOM 697 O O . GLU A 1 89 ? 2.622 1.168 -4.172 1.00 97.00 89 GLU A O 1
ATOM 702 N N . ASP A 1 90 ? 4.772 1.697 -3.807 1.00 97.88 90 ASP A N 1
ATOM 703 C CA . ASP A 1 90 ? 4.593 2.214 -2.442 1.00 97.88 90 ASP A CA 1
ATOM 704 C C . ASP A 1 90 ? 3.557 3.339 -2.364 1.00 97.88 90 ASP A C 1
ATOM 706 O O . ASP A 1 90 ? 2.752 3.376 -1.433 1.00 97.88 90 ASP A O 1
ATOM 710 N N . VAL A 1 91 ? 3.545 4.239 -3.353 1.00 97.12 91 VAL A N 1
ATOM 71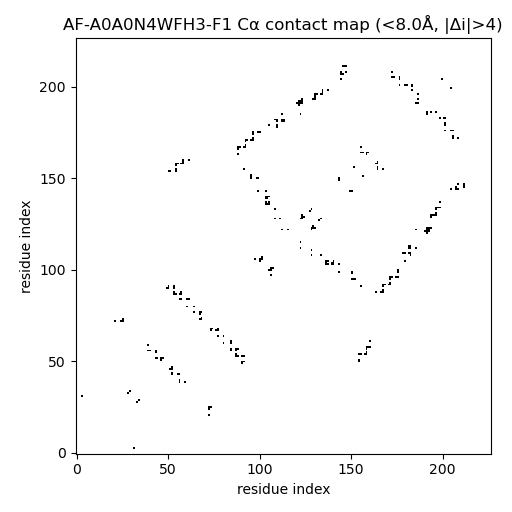1 C CA . VAL A 1 91 ? 2.553 5.321 -3.444 1.00 97.12 91 VAL A CA 1
ATOM 712 C C . VAL A 1 91 ? 1.140 4.750 -3.568 1.00 97.12 91 VAL A C 1
ATOM 714 O O . VAL A 1 91 ? 0.244 5.172 -2.838 1.00 97.12 91 VAL A O 1
ATOM 717 N N . LEU A 1 92 ? 0.945 3.773 -4.459 1.00 97.12 92 LEU A N 1
ATOM 718 C CA . LEU A 1 92 ? -0.362 3.150 -4.681 1.00 97.12 92 LEU A CA 1
ATOM 719 C C . LEU A 1 92 ? -0.814 2.344 -3.460 1.00 97.12 92 LEU A C 1
ATOM 721 O O . LEU A 1 92 ? -1.936 2.522 -2.994 1.00 97.12 92 LEU A O 1
ATOM 725 N N . VAL A 1 93 ? 0.083 1.526 -2.906 1.00 96.88 93 VAL A N 1
ATOM 726 C CA . VAL A 1 93 ? -0.160 0.721 -1.702 1.00 96.88 93 VAL A CA 1
ATOM 727 C C . VAL A 1 93 ? -0.551 1.607 -0.519 1.00 96.88 93 VAL A C 1
ATOM 729 O O . VAL A 1 93 ? -1.495 1.298 0.207 1.00 96.88 93 VAL A O 1
ATOM 732 N N . SER A 1 94 ? 0.169 2.711 -0.306 1.00 96.31 94 SER A N 1
ATOM 733 C CA . SER A 1 94 ? -0.103 3.632 0.799 1.00 96.31 94 SER A CA 1
ATOM 734 C C . SER A 1 94 ? -1.469 4.299 0.662 1.00 96.31 94 SER A C 1
ATOM 736 O O . SER A 1 94 ? -2.205 4.388 1.648 1.00 96.31 94 SER A O 1
ATOM 738 N N . GLU A 1 95 ? -1.814 4.781 -0.532 1.00 96.50 95 GLU A N 1
ATOM 739 C CA . GLU A 1 95 ? -3.086 5.470 -0.756 1.00 96.50 95 GLU A CA 1
ATOM 740 C C . GLU A 1 95 ? -4.275 4.509 -0.662 1.00 96.50 95 GLU A C 1
ATOM 742 O O . GLU A 1 95 ? -5.273 4.816 -0.009 1.00 96.50 95 GLU A O 1
ATOM 747 N N . GLU A 1 96 ? -4.165 3.325 -1.266 1.00 94.94 96 GLU A N 1
ATOM 748 C CA . GLU A 1 96 ? -5.233 2.326 -1.253 1.00 94.94 96 GLU A CA 1
ATOM 749 C C . GLU A 1 96 ? -5.479 1.801 0.163 1.00 94.94 96 GLU A C 1
ATOM 751 O O . GLU A 1 96 ? -6.617 1.798 0.635 1.00 94.94 96 GLU A O 1
ATOM 756 N N . ALA A 1 97 ? -4.413 1.465 0.900 1.00 95.75 97 ALA A N 1
ATOM 757 C CA . ALA A 1 97 ? -4.535 1.063 2.298 1.00 95.75 97 ALA A CA 1
ATOM 758 C C . ALA A 1 97 ? -5.154 2.185 3.147 1.00 95.75 97 ALA A C 1
ATOM 760 O O . ALA A 1 97 ? -6.048 1.926 3.953 1.00 95.75 97 ALA A O 1
ATOM 761 N N . SER A 1 98 ? -4.738 3.439 2.943 1.00 95.44 98 SER A N 1
ATOM 762 C CA . SER A 1 98 ? -5.310 4.589 3.656 1.00 95.44 98 SER A CA 1
ATOM 763 C C . SER A 1 98 ? -6.796 4.776 3.343 1.00 95.44 98 SER A C 1
ATOM 765 O O . SER A 1 98 ? -7.586 5.011 4.257 1.00 95.44 98 SER A O 1
ATOM 767 N N . THR A 1 99 ? -7.189 4.603 2.081 1.00 94.44 99 THR A N 1
ATOM 768 C CA . THR A 1 99 ? -8.582 4.680 1.622 1.00 94.44 99 THR A CA 1
ATOM 769 C C . THR A 1 99 ? -9.433 3.574 2.243 1.00 94.44 99 THR A C 1
ATOM 771 O O . THR A 1 99 ? -10.503 3.853 2.784 1.00 94.44 99 THR A O 1
ATOM 774 N N . ILE A 1 100 ? -8.945 2.329 2.262 1.00 94.94 100 ILE A N 1
ATOM 775 C CA . ILE A 1 100 ? -9.622 1.198 2.914 1.00 94.94 100 ILE A CA 1
ATOM 776 C C . ILE A 1 100 ? -9.795 1.464 4.415 1.00 94.94 100 ILE A C 1
ATOM 778 O O . ILE A 1 100 ? -10.895 1.319 4.958 1.00 94.94 100 ILE A O 1
ATOM 782 N N . LEU A 1 101 ? -8.732 1.890 5.103 1.00 96.00 101 LEU A N 1
ATOM 783 C CA . LEU A 1 101 ? -8.779 2.185 6.537 1.00 96.00 101 LEU A CA 1
ATOM 784 C C . LEU A 1 101 ? -9.717 3.358 6.855 1.00 96.00 101 LEU A C 1
ATOM 786 O O . LEU A 1 101 ? -10.390 3.339 7.887 1.00 96.00 101 LEU A O 1
ATOM 790 N N . ALA A 1 102 ? -9.785 4.371 5.990 1.00 95.38 102 ALA A N 1
ATOM 791 C CA . ALA A 1 102 ? -10.704 5.493 6.139 1.00 95.38 102 ALA A CA 1
ATOM 792 C C . ALA A 1 102 ? -12.162 5.067 5.920 1.00 95.38 102 ALA A C 1
ATOM 794 O O . ALA A 1 102 ? -13.006 5.330 6.777 1.00 95.38 102 ALA A O 1
ATOM 795 N N . ASN A 1 103 ? -12.448 4.346 4.833 1.00 93.75 103 ASN A N 1
ATOM 796 C CA . ASN A 1 103 ? -13.803 3.919 4.472 1.00 93.75 103 ASN A CA 1
ATOM 797 C C . ASN A 1 103 ? -14.396 2.914 5.467 1.00 93.75 103 ASN A C 1
ATOM 799 O O . ASN A 1 103 ? -15.604 2.896 5.684 1.00 93.75 103 ASN A O 1
ATOM 803 N N . THR A 1 104 ? -13.554 2.089 6.091 1.00 94.50 104 THR A N 1
ATOM 804 C CA . THR A 1 104 ? -13.975 1.157 7.151 1.00 94.50 104 THR A CA 1
ATOM 805 C C . THR A 1 104 ? -14.045 1.812 8.531 1.00 94.50 104 THR A C 1
ATOM 807 O O . THR A 1 104 ? -14.583 1.217 9.458 1.00 94.50 104 THR A O 1
ATOM 810 N N . GLY A 1 105 ? -13.494 3.020 8.699 1.00 94.69 105 GLY A N 1
ATOM 811 C CA . GLY A 1 105 ? -13.343 3.692 9.993 1.00 94.69 105 GLY A CA 1
ATOM 812 C C . GLY A 1 105 ? -12.180 3.171 10.850 1.00 94.69 105 GLY A C 1
ATOM 813 O O . GLY A 1 105 ? -11.913 3.725 11.923 1.00 94.69 105 GLY A O 1
ATOM 814 N N . LEU A 1 106 ? -11.446 2.149 10.388 1.00 95.69 106 LEU A N 1
ATOM 815 C CA . LEU A 1 106 ? -10.299 1.581 11.100 1.00 95.69 106 LEU A CA 1
ATOM 816 C C . LEU A 1 106 ? -9.185 2.597 11.342 1.00 95.69 106 LEU A C 1
ATOM 818 O O . LEU A 1 106 ? -8.494 2.488 12.352 1.00 95.69 106 LEU A O 1
ATOM 822 N N . ILE A 1 107 ? -9.027 3.599 10.472 1.00 96.19 107 ILE A N 1
ATOM 823 C CA . ILE A 1 107 ? -7.968 4.604 10.611 1.00 96.19 107 ILE A CA 1
ATOM 824 C C . ILE A 1 107 ? -8.032 5.317 11.969 1.00 96.19 107 ILE A C 1
ATOM 826 O O . ILE A 1 107 ? -7.002 5.502 12.618 1.00 96.19 107 ILE A O 1
ATOM 830 N N . SER A 1 108 ? -9.237 5.641 12.457 1.00 95.00 108 SER A N 1
ATOM 831 C CA . SER A 1 108 ? -9.397 6.311 13.749 1.00 95.00 108 SER A CA 1
ATOM 832 C C . SER A 1 108 ? -9.087 5.382 14.920 1.00 95.00 108 SER A C 1
ATOM 834 O O . SER A 1 108 ? -8.546 5.852 15.923 1.00 95.00 108 SER A O 1
ATOM 836 N N . LEU A 1 109 ? -9.448 4.097 14.826 1.00 96.62 109 LEU A N 1
ATOM 837 C CA . LEU A 1 109 ? -9.139 3.124 15.875 1.00 96.62 109 LEU A CA 1
ATOM 838 C C . LEU A 1 109 ? -7.638 2.852 15.922 1.00 96.62 109 LEU A C 1
ATOM 840 O O . LEU A 1 109 ? -7.050 2.892 16.999 1.00 96.62 109 LEU A O 1
ATOM 844 N N . TYR A 1 110 ? -7.015 2.649 14.760 1.00 97.25 110 TYR A N 1
ATOM 845 C CA . TYR A 1 110 ? -5.582 2.422 14.620 1.00 97.25 110 TYR A CA 1
ATOM 846 C C . TYR A 1 110 ? -4.774 3.573 15.222 1.00 97.25 110 TYR A C 1
ATOM 848 O O . TYR A 1 110 ? -3.914 3.335 16.063 1.00 97.25 110 TYR A O 1
ATOM 856 N N . GLN A 1 111 ? -5.087 4.823 14.866 1.00 96.44 111 GLN A N 1
ATOM 857 C CA . GLN A 1 111 ? -4.369 5.992 15.384 1.00 96.44 111 GLN A CA 1
ATOM 858 C C . GLN A 1 111 ? -4.450 6.094 16.912 1.00 96.44 111 GLN A C 1
ATOM 860 O O . GLN A 1 111 ? -3.433 6.318 17.570 1.00 96.44 111 GLN A O 1
ATOM 865 N N . LYS A 1 112 ? -5.640 5.892 17.494 1.00 96.12 112 LYS A N 1
ATOM 866 C CA . LYS A 1 112 ? -5.823 5.928 18.953 1.00 96.12 112 LYS A CA 1
ATOM 867 C C . LYS A 1 112 ? -5.148 4.746 19.642 1.00 96.12 112 LYS A C 1
ATOM 869 O O . LYS A 1 112 ? -4.518 4.940 20.672 1.00 96.12 112 LYS A O 1
ATOM 874 N N . ALA A 1 113 ? -5.242 3.545 19.073 1.00 95.31 113 ALA A N 1
ATOM 875 C CA . ALA A 1 113 ? -4.591 2.346 19.592 1.00 95.31 113 ALA A CA 1
ATOM 876 C C . ALA A 1 113 ? -3.058 2.466 19.562 1.00 95.31 113 ALA A C 1
ATOM 878 O O . ALA A 1 113 ? -2.401 2.141 20.549 1.00 95.31 113 ALA A O 1
ATOM 879 N N . ALA A 1 114 ? -2.493 2.976 18.466 1.00 95.81 114 ALA A N 1
ATOM 880 C CA . ALA A 1 114 ? -1.055 3.161 18.296 1.00 95.81 114 ALA A CA 1
ATOM 881 C C . ALA A 1 114 ? -0.489 4.261 19.210 1.00 95.81 114 ALA A C 1
ATOM 883 O O . ALA A 1 114 ? 0.605 4.108 19.746 1.00 95.81 114 ALA A O 1
ATOM 884 N N . ALA A 1 115 ? -1.237 5.351 19.421 1.00 95.12 115 ALA A N 1
ATOM 885 C CA . ALA A 1 115 ? -0.837 6.450 20.303 1.00 95.12 115 ALA A CA 1
ATOM 886 C C . ALA A 1 115 ? -1.151 6.205 21.792 1.00 95.12 115 ALA A C 1
ATOM 888 O O . ALA A 1 115 ? -0.767 7.013 22.641 1.00 95.12 115 ALA A O 1
ATOM 889 N N . HIS A 1 116 ? -1.878 5.132 22.118 1.00 95.44 116 HIS A N 1
ATOM 890 C CA . HIS A 1 116 ? -2.317 4.840 23.480 1.00 95.44 116 HIS A CA 1
ATOM 891 C C . HIS A 1 116 ? -1.158 4.413 24.376 1.00 95.44 116 HIS A C 1
ATOM 893 O O . HIS A 1 116 ? -0.487 3.405 24.123 1.00 95.44 116 HIS A O 1
ATOM 899 N N . ASP A 1 117 ? -1.024 5.137 25.482 1.00 92.69 117 ASP A N 1
ATOM 900 C CA . ASP A 1 117 ? -0.099 4.840 26.566 1.00 92.69 117 ASP A CA 1
ATOM 901 C C . ASP A 1 117 ? -0.860 4.440 27.838 1.00 92.69 117 ASP A C 1
ATOM 903 O O . ASP A 1 117 ? -1.927 4.978 28.145 1.00 92.69 117 ASP A O 1
ATOM 907 N N . ARG A 1 118 ? -0.297 3.513 28.624 1.00 91.81 118 ARG A N 1
ATOM 908 C CA . ARG A 1 118 ? -0.952 2.991 29.837 1.00 91.81 118 ARG A CA 1
ATOM 909 C C . ARG A 1 118 ? -1.222 4.070 30.893 1.00 91.81 118 ARG A C 1
ATOM 911 O O . ARG A 1 118 ? -2.142 3.907 31.691 1.00 91.81 118 ARG A O 1
ATOM 918 N N . ASN A 1 119 ? -0.494 5.187 30.880 1.00 93.50 119 ASN A N 1
ATOM 919 C CA . ASN A 1 119 ? -0.716 6.297 31.810 1.00 93.50 119 ASN A CA 1
ATOM 920 C C . ASN A 1 119 ? -2.038 7.047 31.558 1.00 93.50 119 ASN A C 1
ATOM 922 O O . ASN A 1 119 ? -2.486 7.801 32.418 1.00 93.50 119 ASN A O 1
ATOM 926 N N . GLN A 1 120 ? -2.677 6.840 30.403 1.00 92.50 120 GLN A N 1
ATOM 927 C CA . GLN A 1 120 ? -3.962 7.450 30.043 1.00 92.50 120 GLN A CA 1
ATOM 928 C C . GLN A 1 120 ? -5.171 6.657 30.573 1.00 92.50 120 GLN A C 1
ATOM 930 O O . GLN A 1 120 ? -6.311 7.081 30.393 1.00 92.50 120 GLN A O 1
ATOM 935 N N . GLY A 1 121 ? -4.934 5.516 31.232 1.00 94.00 121 GLY A N 1
ATOM 936 C CA . GLY A 1 121 ? -5.980 4.591 31.660 1.00 94.00 121 GLY A CA 1
ATOM 937 C C . GLY A 1 121 ? -6.392 3.599 30.562 1.00 94.00 121 GLY A C 1
ATOM 938 O O . GLY A 1 121 ? -5.699 3.471 29.546 1.00 94.00 121 GLY A O 1
ATOM 939 N N . PRO A 1 122 ? -7.492 2.850 30.768 1.00 95.88 122 PRO A N 1
ATOM 940 C CA . PRO A 1 122 ? -7.949 1.842 29.816 1.00 95.88 122 PRO A CA 1
ATOM 941 C C . PRO A 1 122 ? -8.392 2.490 28.501 1.00 95.88 122 PRO A C 1
ATOM 943 O O . PRO A 1 122 ? -9.123 3.481 28.505 1.00 95.88 122 PRO A O 1
ATOM 946 N N . LEU A 1 123 ? -8.004 1.898 27.368 1.00 95.69 123 LEU A N 1
ATOM 947 C CA . LEU A 1 123 ? -8.355 2.418 26.042 1.00 95.69 123 LEU A CA 1
ATOM 948 C C . LEU A 1 123 ? -9.875 2.527 25.827 1.00 95.69 123 LEU A C 1
ATOM 950 O O . LEU A 1 123 ? -10.326 3.484 25.206 1.00 95.69 123 LEU A O 1
ATOM 954 N N . SER A 1 124 ? -10.672 1.625 26.410 1.00 96.19 124 SER A N 1
ATOM 955 C CA . SER A 1 124 ? -12.144 1.682 26.355 1.00 96.19 124 SER A CA 1
ATOM 956 C C . SER A 1 124 ? -12.763 2.929 27.000 1.00 96.19 124 SER A C 1
ATOM 958 O O . SER A 1 124 ? -13.897 3.278 26.673 1.00 96.19 124 SER A O 1
ATOM 960 N N . ALA A 1 125 ? -12.042 3.617 27.8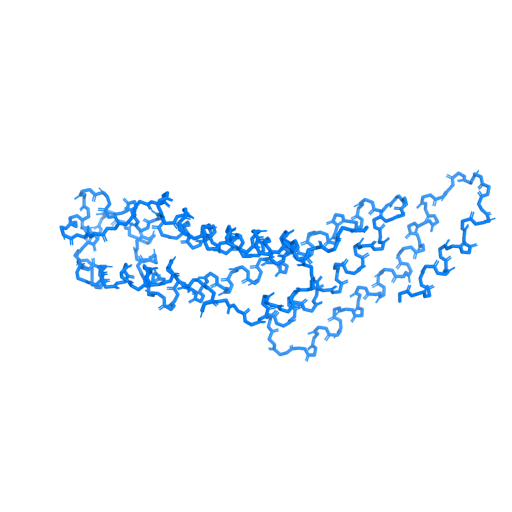93 1.00 94.31 125 ALA A N 1
ATOM 961 C CA . ALA A 1 125 ? -12.494 4.864 28.512 1.00 94.31 125 ALA A CA 1
ATOM 962 C C . ALA A 1 125 ? -12.153 6.111 27.676 1.00 94.31 125 ALA A C 1
ATOM 964 O O . ALA A 1 125 ? -12.599 7.213 28.004 1.00 94.31 125 ALA A O 1
ATOM 965 N N . ILE A 1 126 ? -11.373 5.964 26.600 1.00 94.50 126 ILE A N 1
ATOM 966 C CA . ILE A 1 126 ? -11.033 7.071 25.705 1.00 94.50 126 ILE A CA 1
ATOM 967 C C . ILE A 1 126 ? -12.235 7.373 24.792 1.00 94.50 126 ILE A C 1
ATOM 969 O O . ILE A 1 126 ? -12.818 6.451 24.214 1.00 94.50 126 ILE A O 1
ATOM 973 N N . PRO A 1 127 ? -12.620 8.652 24.603 1.00 93.12 127 PRO A N 1
ATOM 974 C CA . PRO A 1 127 ? -13.738 9.014 23.734 1.00 93.12 127 PRO A CA 1
ATOM 975 C C . PRO A 1 127 ? -13.623 8.416 22.326 1.00 93.12 127 PRO A C 1
ATOM 977 O O . PRO A 1 127 ? -12.607 8.575 21.641 1.00 93.12 127 PRO A O 1
ATOM 980 N N . GLY A 1 128 ? -14.684 7.741 21.875 1.00 91.94 128 GLY A N 1
ATOM 981 C CA . GLY A 1 128 ? -14.735 7.062 20.577 1.00 91.94 128 GLY A CA 1
ATOM 982 C C . GLY A 1 128 ? -13.841 5.822 20.483 1.00 91.94 128 GLY A C 1
ATOM 983 O O . GLY A 1 128 ? -13.367 5.518 19.392 1.00 91.94 128 GLY A O 1
ATOM 984 N N . MET A 1 129 ? -13.554 5.180 21.617 1.00 95.69 129 MET A N 1
ATOM 985 C CA . MET A 1 129 ? -12.944 3.850 21.731 1.00 95.69 129 MET A CA 1
ATOM 986 C C . MET A 1 129 ? -13.805 2.917 22.596 1.00 95.69 129 MET A C 1
ATOM 988 O O . MET A 1 129 ? -13.328 1.872 23.022 1.00 95.69 129 MET A O 1
ATOM 992 N N . ASP A 1 130 ? -15.064 3.270 22.867 1.00 94.69 130 ASP A N 1
ATOM 993 C CA . ASP A 1 130 ? -15.993 2.409 23.597 1.00 94.69 130 ASP A CA 1
ATOM 994 C C . ASP A 1 130 ? -16.372 1.163 22.774 1.00 94.69 130 ASP A C 1
ATOM 996 O O . ASP A 1 130 ? -16.251 1.133 21.546 1.00 94.69 130 ASP A O 1
ATOM 1000 N N . ALA A 1 131 ? -16.859 0.123 23.454 1.00 95.12 131 ALA A N 1
ATOM 1001 C CA . ALA A 1 131 ? -17.155 -1.166 22.831 1.00 95.12 131 ALA A CA 1
ATOM 1002 C C . ALA A 1 131 ? -18.178 -1.082 21.682 1.00 95.12 131 ALA A C 1
ATOM 1004 O O . ALA A 1 131 ? -18.069 -1.847 20.724 1.00 95.12 131 ALA A O 1
ATOM 1005 N N . ASN A 1 132 ? -19.152 -0.164 21.737 1.00 94.75 132 ASN A N 1
ATOM 1006 C CA . ASN A 1 132 ? -20.139 -0.032 20.664 1.00 94.75 132 ASN A CA 1
ATOM 1007 C C . ASN A 1 132 ? -19.493 0.554 19.409 1.00 94.75 132 ASN A C 1
ATOM 1009 O O . ASN A 1 132 ? -19.666 -0.004 18.326 1.00 94.75 132 ASN A O 1
ATOM 1013 N N . THR A 1 133 ? -18.711 1.626 19.565 1.00 95.12 133 THR A N 1
ATOM 1014 C CA . THR A 1 133 ? -17.953 2.234 18.462 1.00 95.12 133 THR A CA 1
ATOM 1015 C C . THR A 1 133 ? -17.008 1.215 17.822 1.00 95.12 133 THR A C 1
ATOM 1017 O O . THR A 1 133 ? -17.000 1.062 16.603 1.00 95.12 133 THR A O 1
ATOM 1020 N N . VAL A 1 134 ? -16.256 0.461 18.633 1.00 96.62 134 VAL A N 1
ATOM 1021 C CA . VAL A 1 134 ? -15.331 -0.562 18.120 1.00 96.62 134 VAL A CA 1
ATOM 1022 C C . VAL A 1 134 ? -16.079 -1.646 17.341 1.00 96.62 134 VAL A C 1
ATOM 1024 O O . VAL A 1 134 ? -15.702 -1.937 16.209 1.00 96.62 134 VAL A O 1
ATOM 1027 N N . ASN A 1 135 ? -17.165 -2.203 17.888 1.00 96.00 135 ASN A N 1
ATOM 1028 C CA . ASN A 1 135 ? -17.959 -3.217 17.187 1.00 96.00 135 ASN A CA 1
ATOM 1029 C C . ASN A 1 135 ? -18.532 -2.697 15.858 1.00 96.00 135 ASN A C 1
ATOM 1031 O O . ASN A 1 135 ? -18.505 -3.415 14.863 1.00 96.00 135 ASN A O 1
ATOM 1035 N N . GLN A 1 136 ? -19.022 -1.455 15.808 1.00 95.31 136 GLN A N 1
ATOM 1036 C CA . GLN A 1 136 ? -19.532 -0.863 14.566 1.00 95.31 136 GLN A CA 1
ATOM 1037 C C . GLN A 1 136 ? -18.445 -0.754 13.490 1.00 95.31 136 GLN A C 1
ATOM 1039 O O . GLN A 1 136 ? -18.688 -1.119 12.341 1.00 95.31 136 GLN A O 1
ATOM 1044 N N . THR A 1 137 ? -17.243 -0.315 13.861 1.00 96.19 137 THR A N 1
ATOM 1045 C CA . THR A 1 137 ? -16.100 -0.253 12.942 1.00 96.19 137 THR A CA 1
ATOM 1046 C C . THR A 1 137 ? -15.664 -1.646 12.483 1.00 96.19 137 THR A C 1
ATOM 1048 O O . THR A 1 137 ? -15.413 -1.854 11.299 1.00 96.19 137 THR A O 1
ATOM 1051 N N . LEU A 1 138 ? -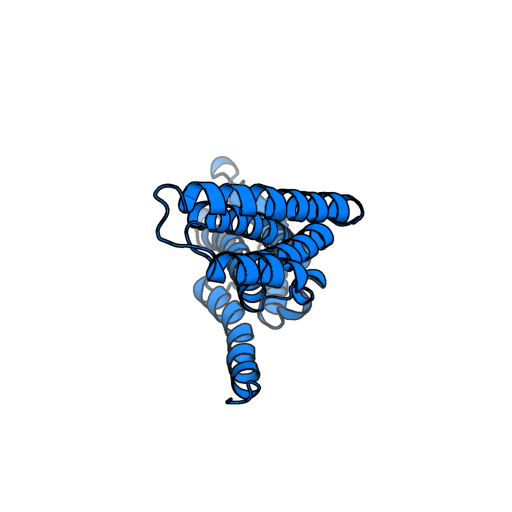15.624 -2.631 13.387 1.00 95.62 138 LEU A N 1
ATOM 1052 C CA . LEU A 1 138 ? -15.293 -4.016 13.036 1.00 95.62 138 LEU A CA 1
ATOM 1053 C C . LEU A 1 138 ? -16.319 -4.631 12.074 1.00 95.62 138 LEU A C 1
ATOM 1055 O O . LEU A 1 138 ? -15.938 -5.364 11.167 1.00 95.62 138 LEU A O 1
ATOM 1059 N N . LEU A 1 139 ? -17.602 -4.277 12.199 1.00 94.75 139 LEU A N 1
ATOM 1060 C CA . LEU A 1 139 ? -18.629 -4.674 11.232 1.00 94.75 139 LEU A CA 1
ATOM 1061 C C . LEU A 1 139 ? -18.392 -4.056 9.845 1.00 94.75 139 LEU A C 1
ATOM 1063 O O . LEU A 1 139 ? -18.575 -4.739 8.842 1.00 94.75 139 LEU A O 1
ATOM 1067 N N . GLN A 1 140 ? -17.965 -2.791 9.762 1.00 94.31 140 GLN A N 1
ATOM 1068 C CA . GLN A 1 140 ? -17.602 -2.178 8.474 1.00 94.31 140 GLN A CA 1
ATOM 1069 C C . GLN A 1 140 ? -16.363 -2.836 7.861 1.00 94.31 140 GLN A C 1
ATOM 1071 O O . GLN A 1 140 ? -16.320 -3.084 6.657 1.00 94.31 140 GLN A O 1
ATOM 1076 N N . PHE A 1 141 ? -15.376 -3.181 8.687 1.00 94.50 141 PHE A N 1
ATOM 1077 C CA . PHE A 1 141 ? -14.219 -3.941 8.230 1.00 94.50 141 PHE A CA 1
ATOM 1078 C C . PHE A 1 141 ? -14.601 -5.342 7.731 1.00 94.50 141 PHE A C 1
ATOM 1080 O O . PHE A 1 141 ? -14.085 -5.803 6.718 1.00 94.50 141 PHE A O 1
ATOM 1087 N N . ASP A 1 142 ? -15.564 -5.997 8.375 1.00 92.31 142 ASP A N 1
ATOM 1088 C CA . ASP A 1 142 ? -16.087 -7.289 7.931 1.00 92.31 142 ASP A CA 1
ATOM 1089 C C . ASP A 1 142 ? -16.796 -7.227 6.574 1.00 92.31 142 ASP A C 1
ATOM 1091 O O . ASP A 1 142 ? -16.708 -8.180 5.791 1.00 92.31 142 ASP A O 1
ATOM 1095 N N . LEU A 1 143 ? -17.477 -6.116 6.275 1.00 91.62 143 LEU A N 1
ATOM 1096 C CA . LEU A 1 143 ? -18.048 -5.868 4.949 1.00 91.62 143 LEU A CA 1
ATOM 1097 C C . LEU A 1 143 ? -16.943 -5.739 3.897 1.00 91.62 143 LEU A C 1
ATOM 1099 O O . LEU A 1 143 ? -17.030 -6.395 2.859 1.00 91.62 143 LEU A O 1
ATOM 1103 N N . TYR A 1 144 ? -15.876 -4.994 4.200 1.00 90.69 144 TYR A N 1
ATOM 1104 C CA . TYR A 1 144 ? -14.687 -4.928 3.346 1.00 90.69 144 TYR A CA 1
ATOM 1105 C C . TYR A 1 144 ? -14.082 -6.318 3.101 1.00 90.69 144 TYR A C 1
ATOM 1107 O O . TYR A 1 144 ? -13.902 -6.708 1.952 1.00 90.69 144 TYR A O 1
ATOM 1115 N N . LEU A 1 145 ? -13.855 -7.119 4.149 1.00 88.94 145 LEU A N 1
ATOM 1116 C CA . LEU A 1 145 ? -13.311 -8.479 4.013 1.00 88.94 145 LEU A CA 1
ATOM 1117 C C . LEU A 1 145 ? -14.205 -9.413 3.181 1.00 88.94 145 LEU A C 1
ATOM 1119 O O . LEU A 1 145 ? -13.736 -10.443 2.703 1.00 88.94 145 LEU A O 1
ATOM 1123 N N . SER A 1 146 ? -15.491 -9.087 3.043 1.00 88.19 146 SER A N 1
ATOM 1124 C CA . SER A 1 146 ? -16.439 -9.855 2.234 1.00 88.19 146 SER A CA 1
ATOM 1125 C C . SER A 1 146 ? -16.463 -9.409 0.767 1.00 88.19 146 SER A C 1
ATOM 1127 O O . SER A 1 146 ? -16.860 -10.198 -0.088 1.00 88.19 146 SER A O 1
ATOM 1129 N N . GLN A 1 147 ? -16.081 -8.160 0.474 1.00 85.94 147 GLN A N 1
ATOM 1130 C CA . GLN A 1 147 ? -16.121 -7.544 -0.860 1.00 85.94 147 GLN A CA 1
ATOM 1131 C C . GLN A 1 147 ? -14.968 -6.531 -1.053 1.00 85.94 147 GLN A C 1
ATOM 1133 O O . GLN A 1 147 ? -15.224 -5.330 -1.174 1.00 85.94 147 GLN A O 1
ATOM 1138 N N . PRO A 1 148 ? -13.698 -6.974 -1.075 1.00 83.06 148 PRO A N 1
ATOM 1139 C CA . PRO A 1 148 ? -12.546 -6.074 -1.134 1.00 83.06 148 PRO A CA 1
ATOM 1140 C C . PRO A 1 148 ? -12.441 -5.318 -2.466 1.00 83.06 148 PRO A C 1
ATOM 1142 O O . PRO A 1 148 ? -12.017 -4.168 -2.459 1.00 83.06 148 PRO A O 1
ATOM 1145 N N . ASP A 1 149 ? -12.909 -5.901 -3.575 1.00 81.56 149 ASP A N 1
ATOM 1146 C CA . ASP A 1 149 ? -12.874 -5.280 -4.911 1.00 81.56 149 ASP A CA 1
ATOM 1147 C C . ASP A 1 149 ? -13.638 -3.943 -4.970 1.00 81.56 149 ASP A C 1
ATOM 1149 O O . ASP A 1 149 ? -13.305 -3.061 -5.754 1.00 81.56 149 ASP A O 1
ATOM 1153 N N . ASN A 1 150 ? -14.632 -3.742 -4.094 1.00 85.00 150 ASN A N 1
ATOM 1154 C CA . ASN A 1 150 ? -15.385 -2.482 -4.008 1.00 85.00 150 ASN A CA 1
ATOM 1155 C C . ASN A 1 150 ? -14.556 -1.308 -3.457 1.00 85.00 150 ASN A C 1
ATOM 1157 O O . ASN A 1 150 ? -15.039 -0.176 -3.434 1.00 85.00 150 ASN A O 1
ATOM 1161 N N . TYR A 1 151 ? -13.352 -1.584 -2.961 1.00 85.56 151 TYR A N 1
ATOM 1162 C CA . TYR A 1 151 ? -12.451 -0.611 -2.356 1.00 85.56 151 TYR A CA 1
ATOM 1163 C C . TYR A 1 151 ? -11.159 -0.440 -3.167 1.00 85.56 151 TYR A C 1
ATOM 1165 O O . TYR A 1 151 ? -10.284 0.309 -2.733 1.00 85.56 151 TYR A O 1
ATOM 1173 N N . GLU A 1 152 ? -11.038 -1.116 -4.317 1.00 85.94 152 GLU A N 1
ATOM 1174 C CA . GLU A 1 152 ? -9.875 -1.001 -5.197 1.00 85.94 152 GLU A CA 1
ATOM 1175 C C . GLU A 1 152 ? -9.819 0.394 -5.833 1.00 85.94 152 GLU A C 1
ATOM 1177 O O . GLU A 1 152 ? -10.834 0.957 -6.256 1.00 85.94 152 GLU A O 1
ATOM 1182 N N . LEU A 1 153 ? -8.618 0.964 -5.925 1.00 89.25 153 LEU A N 1
ATOM 1183 C CA . LEU A 1 153 ? -8.422 2.196 -6.683 1.00 89.25 153 LEU A CA 1
ATOM 1184 C C . LEU A 1 153 ? -8.534 1.915 -8.188 1.00 89.25 153 LEU A C 1
ATOM 1186 O O . LEU A 1 153 ? -7.811 1.074 -8.727 1.00 89.25 153 LEU A O 1
ATOM 1190 N N . ASP A 1 154 ? -9.315 2.723 -8.913 1.00 91.50 154 ASP A N 1
ATOM 1191 C CA . ASP A 1 154 ? -9.421 2.665 -10.385 1.00 91.50 154 ASP A CA 1
ATOM 1192 C C . ASP A 1 154 ? -8.049 2.684 -11.090 1.00 91.50 154 ASP A C 1
ATOM 1194 O O . ASP A 1 154 ? -7.881 2.196 -12.212 1.00 91.50 154 ASP A O 1
ATOM 1198 N N . GLN A 1 155 ? -7.053 3.304 -10.457 1.00 93.38 155 GLN A N 1
ATOM 1199 C CA . GLN A 1 155 ? -5.671 3.371 -10.913 1.00 93.38 155 GLN A CA 1
ATOM 1200 C C . GLN A 1 155 ? -4.975 2.006 -10.908 1.00 93.38 155 GLN A C 1
ATOM 1202 O O . GLN A 1 155 ? -4.272 1.690 -11.870 1.00 93.38 155 GLN A O 1
ATOM 1207 N N . VAL A 1 156 ? -5.194 1.171 -9.891 1.00 91.38 156 VAL A N 1
ATOM 1208 C CA . VAL A 1 156 ? -4.557 -0.152 -9.777 1.00 91.38 156 VAL A CA 1
ATOM 1209 C C . VAL A 1 156 ? -4.996 -1.057 -10.932 1.00 91.38 156 VAL A C 1
ATOM 1211 O O . VAL A 1 156 ? -4.163 -1.713 -11.567 1.00 91.38 156 VAL A O 1
ATOM 1214 N N . ALA A 1 157 ? -6.264 -0.971 -11.343 1.00 90.38 157 ALA A N 1
ATOM 1215 C CA . ALA A 1 157 ? -6.784 -1.691 -12.505 1.00 90.38 157 ALA A CA 1
ATOM 1216 C C . ALA A 1 157 ? -6.101 -1.312 -13.842 1.00 90.38 157 ALA A C 1
ATOM 1218 O O . ALA A 1 157 ? -6.094 -2.116 -14.784 1.00 90.38 157 ALA A O 1
ATOM 1219 N N . LYS A 1 158 ? -5.497 -0.116 -13.933 1.00 93.38 158 LYS A N 1
ATOM 1220 C CA . LYS A 1 158 ? -4.798 0.412 -15.125 1.00 93.38 158 LYS A CA 1
ATOM 1221 C C . LYS A 1 158 ? -3.311 0.026 -15.187 1.00 93.38 158 LYS A C 1
ATOM 1223 O O . LYS A 1 158 ? -2.631 0.364 -16.163 1.00 93.38 158 LYS A O 1
ATOM 1228 N N . ILE A 1 159 ? -2.786 -0.685 -14.186 1.00 94.50 159 ILE A N 1
ATOM 1229 C CA . ILE A 1 159 ? -1.418 -1.219 -14.208 1.00 94.50 159 ILE A CA 1
ATOM 1230 C C . ILE A 1 159 ? -1.329 -2.330 -15.260 1.00 94.50 159 ILE A C 1
ATOM 1232 O O . ILE A 1 159 ? -2.010 -3.346 -15.175 1.00 94.50 159 ILE A O 1
ATOM 1236 N N . SER A 1 160 ? -0.459 -2.175 -16.252 1.00 92.69 160 SER A N 1
ATOM 1237 C CA . SER A 1 160 ? -0.343 -3.109 -17.382 1.00 92.69 160 SER A CA 1
ATOM 1238 C C . SER A 1 160 ? 0.272 -4.455 -16.980 1.00 92.69 160 SER A C 1
ATOM 1240 O O . SER A 1 160 ? -0.091 -5.494 -17.523 1.00 92.69 160 SER A O 1
ATOM 1242 N N . SER A 1 161 ? 1.201 -4.446 -16.022 1.00 91.06 161 SER A N 1
ATOM 1243 C CA . SER A 1 161 ? 1.858 -5.648 -15.501 1.00 91.06 161 SER A CA 1
ATOM 1244 C C . SER A 1 161 ? 0.972 -6.341 -14.463 1.00 91.06 161 SER A C 1
ATOM 1246 O O . SER A 1 161 ? 0.718 -5.783 -13.395 1.00 91.06 161 SER A O 1
ATOM 1248 N N . ILE A 1 162 ? 0.538 -7.574 -14.750 1.00 90.31 162 ILE A N 1
ATOM 1249 C CA . ILE A 1 162 ? -0.246 -8.399 -13.810 1.00 90.31 162 ILE A CA 1
ATOM 1250 C C . ILE A 1 162 ? 0.537 -8.605 -12.511 1.00 90.31 162 ILE A C 1
ATOM 1252 O O . ILE A 1 162 ? 0.026 -8.316 -11.438 1.00 90.31 162 ILE A O 1
ATOM 1256 N N . ARG A 1 163 ? 1.816 -8.981 -12.614 1.00 89.69 163 ARG A N 1
ATOM 1257 C CA . ARG A 1 163 ? 2.695 -9.182 -11.454 1.00 89.69 163 ARG A CA 1
ATOM 1258 C C . ARG A 1 163 ? 2.788 -7.940 -10.560 1.00 89.69 163 ARG A C 1
ATOM 1260 O O . ARG A 1 163 ? 2.789 -8.055 -9.341 1.00 89.69 163 ARG A O 1
ATOM 1267 N N . THR A 1 164 ? 2.891 -6.755 -11.159 1.00 91.25 164 THR A N 1
ATOM 1268 C CA . THR A 1 164 ? 2.946 -5.484 -10.414 1.00 91.25 164 THR A CA 1
ATOM 1269 C C . THR A 1 164 ? 1.611 -5.197 -9.737 1.00 91.25 164 THR A C 1
ATOM 1271 O O . THR A 1 164 ? 1.587 -4.776 -8.587 1.00 91.25 164 THR A O 1
ATOM 1274 N N . ARG A 1 165 ? 0.496 -5.468 -10.420 1.00 92.50 165 ARG A N 1
ATOM 1275 C CA . ARG A 1 165 ? -0.844 -5.320 -9.849 1.00 92.50 165 ARG A CA 1
ATOM 1276 C C . ARG A 1 165 ? -1.043 -6.231 -8.639 1.00 92.50 165 ARG A C 1
ATOM 1278 O O . ARG A 1 165 ? -1.466 -5.759 -7.593 1.00 92.50 165 ARG A O 1
ATOM 1285 N N . GLU A 1 166 ? -0.662 -7.500 -8.759 1.00 90.06 166 GLU A N 1
ATOM 1286 C CA . GLU A 1 166 ? -0.708 -8.462 -7.654 1.00 90.06 166 GLU A CA 1
ATOM 1287 C C . GLU A 1 166 ? 0.192 -8.035 -6.489 1.00 90.06 166 GLU A C 1
ATOM 1289 O O . GLU A 1 166 ? -0.222 -8.142 -5.336 1.00 90.06 166 GLU A O 1
ATOM 1294 N N . SER A 1 167 ? 1.392 -7.514 -6.780 1.00 92.44 167 SER A N 1
ATOM 1295 C CA . SER A 1 167 ? 2.304 -6.958 -5.768 1.00 92.44 167 SER A CA 1
ATOM 1296 C C . SER A 1 167 ? 1.632 -5.832 -4.984 1.00 92.44 167 SER A C 1
ATOM 1298 O O . SER A 1 167 ? 1.544 -5.912 -3.760 1.00 92.44 167 SER A O 1
ATOM 1300 N N . VAL A 1 168 ? 1.083 -4.827 -5.677 1.00 94.06 168 VAL A N 1
ATOM 1301 C CA . VAL A 1 168 ? 0.372 -3.703 -5.047 1.00 94.06 168 VAL A CA 1
ATOM 1302 C C . VAL A 1 168 ? -0.788 -4.220 -4.199 1.00 94.06 168 VAL A C 1
ATOM 1304 O O . VAL A 1 168 ? -0.823 -3.974 -2.999 1.00 94.06 168 VAL A O 1
ATOM 1307 N N . GLN A 1 169 ? -1.672 -5.039 -4.768 1.00 91.25 169 GLN A N 1
ATOM 1308 C CA . GLN A 1 169 ? -2.828 -5.575 -4.049 1.00 91.25 169 GLN A CA 1
ATOM 1309 C C . GLN A 1 169 ? -2.427 -6.424 -2.831 1.00 91.25 169 GLN A C 1
ATOM 1311 O O . GLN A 1 169 ? -3.121 -6.427 -1.812 1.00 91.25 169 GLN A O 1
ATOM 1316 N N . GLN A 1 170 ? -1.350 -7.214 -2.911 1.00 90.88 170 GLN A N 1
ATOM 1317 C CA . GLN A 1 170 ? -0.865 -8.005 -1.775 1.00 90.88 170 GLN A CA 1
ATOM 1318 C C . GLN A 1 170 ? -0.327 -7.119 -0.666 1.00 90.88 170 GLN A C 1
ATOM 1320 O O . GLN A 1 170 ? -0.764 -7.243 0.474 1.00 90.88 170 GLN A O 1
ATOM 1325 N N . ARG A 1 171 ? 0.531 -6.169 -1.017 1.00 94.50 171 ARG A N 1
ATOM 1326 C CA . ARG A 1 171 ? 1.126 -5.242 -0.059 1.00 94.50 171 ARG A CA 1
ATOM 1327 C C . ARG A 1 171 ? 0.078 -4.316 0.571 1.00 94.50 171 ARG A C 1
ATOM 1329 O O . ARG A 1 171 ? 0.182 -4.009 1.756 1.00 94.50 171 ARG A O 1
ATOM 1336 N N . THR A 1 172 ? -0.967 -3.934 -0.171 1.00 94.50 172 THR A N 1
ATOM 1337 C CA . THR A 1 172 ? -2.143 -3.224 0.363 1.00 94.50 172 THR A CA 1
ATOM 1338 C C . THR A 1 172 ? -2.823 -4.048 1.456 1.00 94.50 172 THR A C 1
ATOM 1340 O O . THR A 1 172 ? -3.045 -3.545 2.559 1.00 94.50 172 THR A O 1
ATOM 1343 N N . VAL A 1 173 ? -3.116 -5.327 1.187 1.00 91.62 173 VAL A N 1
ATOM 1344 C CA . VAL A 1 173 ? -3.726 -6.230 2.178 1.00 91.62 173 VAL A CA 1
ATOM 1345 C C . VAL A 1 173 ? -2.835 -6.377 3.407 1.00 91.62 173 VAL A C 1
ATOM 1347 O O . VAL A 1 173 ? -3.329 -6.234 4.524 1.00 91.62 173 VAL A O 1
ATOM 1350 N N . ASP A 1 174 ? -1.536 -6.597 3.213 1.00 92.50 174 ASP A N 1
ATOM 1351 C CA . ASP A 1 174 ? -0.582 -6.755 4.312 1.00 92.50 174 ASP A CA 1
ATOM 1352 C C . ASP A 1 174 ? -0.559 -5.506 5.212 1.00 92.50 174 ASP A C 1
ATOM 1354 O O . ASP A 1 174 ? -0.604 -5.626 6.437 1.00 92.50 174 ASP A O 1
ATOM 1358 N N . ASN A 1 175 ? -0.591 -4.301 4.630 1.00 94.75 175 ASN A N 1
ATOM 1359 C CA . ASN A 1 175 ? -0.649 -3.044 5.381 1.00 94.75 175 ASN A CA 1
ATOM 1360 C C . ASN A 1 175 ? -1.961 -2.870 6.162 1.00 94.75 175 ASN A C 1
ATOM 1362 O O . ASN A 1 175 ? -1.944 -2.438 7.318 1.00 94.75 175 ASN A O 1
ATOM 1366 N N . VAL A 1 176 ? -3.101 -3.217 5.559 1.00 95.25 176 VAL A N 1
ATOM 1367 C CA . VAL A 1 176 ? -4.409 -3.151 6.230 1.00 95.25 176 VAL A CA 1
ATOM 1368 C C . VAL A 1 176 ? -4.468 -4.147 7.394 1.00 95.25 176 VAL A C 1
ATOM 1370 O O . VAL A 1 176 ? -4.894 -3.788 8.494 1.00 95.25 176 VAL A O 1
ATOM 1373 N N . VAL A 1 177 ? -3.988 -5.377 7.187 1.00 93.81 177 VAL A N 1
ATOM 1374 C CA . VAL A 1 177 ? -3.905 -6.412 8.230 1.00 93.81 177 VAL A CA 1
ATOM 1375 C C . VAL A 1 177 ? -2.928 -6.002 9.333 1.00 93.81 177 VAL A C 1
ATOM 1377 O O . VAL A 1 177 ? -3.225 -6.205 10.511 1.00 93.81 177 VAL A O 1
ATOM 1380 N N . ALA A 1 178 ? -1.806 -5.362 8.996 1.00 95.25 178 ALA A N 1
ATOM 1381 C CA . ALA A 1 178 ? -0.867 -4.841 9.984 1.00 95.25 178 ALA A CA 1
ATOM 1382 C C . ALA A 1 178 ? -1.531 -3.780 10.881 1.00 95.25 178 ALA A C 1
ATOM 1384 O O . ALA A 1 178 ? -1.464 -3.885 12.108 1.00 95.25 178 ALA A O 1
ATOM 1385 N N . ALA A 1 179 ? -2.257 -2.815 10.306 1.00 96.50 179 ALA A N 1
ATOM 1386 C CA . ALA A 1 179 ? -3.010 -1.824 11.080 1.00 96.50 179 ALA A CA 1
ATOM 1387 C C . ALA A 1 179 ? -4.093 -2.475 11.961 1.00 96.50 179 ALA A C 1
ATOM 1389 O O . ALA A 1 179 ? -4.239 -2.123 13.135 1.00 96.50 179 ALA A O 1
ATOM 1390 N N . TYR A 1 180 ? -4.811 -3.467 11.425 1.00 96.75 180 TYR A N 1
ATOM 1391 C CA . TYR A 1 180 ? -5.790 -4.254 12.174 1.00 96.75 180 TYR A CA 1
ATOM 1392 C C . TYR A 1 180 ? -5.152 -4.996 13.359 1.00 96.75 180 TYR A C 1
ATOM 1394 O O . TYR A 1 180 ? -5.691 -4.965 14.463 1.00 96.75 180 TYR A O 1
ATOM 1402 N N . SER A 1 181 ? -3.971 -5.593 13.177 1.00 96.56 181 SER A N 1
ATOM 1403 C CA . SER A 1 181 ? -3.283 -6.340 14.238 1.00 96.56 181 SER A CA 1
ATOM 1404 C C . SER A 1 181 ? -2.913 -5.469 15.443 1.00 96.56 181 SER A C 1
ATOM 1406 O O . SER A 1 181 ? -3.069 -5.900 16.586 1.00 96.56 181 SER A O 1
ATOM 1408 N N . VAL A 1 182 ? -2.525 -4.208 15.213 1.00 97.19 182 VAL A N 1
ATOM 1409 C CA . VAL A 1 182 ? -2.284 -3.235 16.291 1.00 97.19 182 VAL A CA 1
ATOM 1410 C C . VAL A 1 182 ? -3.554 -3.007 17.110 1.00 97.19 182 VAL A C 1
ATOM 1412 O O . VAL A 1 182 ? -3.491 -2.998 18.340 1.00 97.19 182 VAL A O 1
ATOM 1415 N N . ILE A 1 183 ? -4.712 -2.882 16.458 1.00 96.62 183 ILE A N 1
ATOM 1416 C CA . ILE A 1 183 ? -5.998 -2.717 17.147 1.00 96.62 183 ILE A CA 1
ATOM 1417 C C . ILE A 1 183 ? -6.314 -3.969 17.968 1.00 96.62 183 ILE A C 1
ATOM 1419 O O . ILE A 1 183 ? -6.564 -3.854 19.167 1.00 96.62 183 ILE A O 1
ATOM 1423 N N . ILE A 1 184 ? -6.250 -5.157 17.359 1.00 95.88 184 ILE A N 1
ATOM 1424 C CA . ILE A 1 184 ? -6.592 -6.417 18.034 1.00 95.88 184 ILE A CA 1
ATOM 1425 C C . ILE A 1 184 ? -5.702 -6.671 19.248 1.00 95.88 184 ILE A C 1
ATOM 1427 O O . ILE A 1 184 ? -6.227 -6.980 20.315 1.00 95.88 184 ILE A O 1
ATOM 1431 N N . SER A 1 185 ? -4.398 -6.402 19.150 1.00 95.38 185 SER A N 1
ATOM 1432 C CA . SER A 1 185 ? -3.483 -6.541 20.291 1.00 95.38 185 SER A CA 1
ATOM 1433 C C . SER A 1 185 ? -3.908 -5.707 21.511 1.00 95.38 185 SER A C 1
ATOM 1435 O O . SER A 1 185 ? -3.725 -6.120 22.656 1.00 95.38 185 SER A O 1
ATOM 1437 N N . LYS A 1 186 ? -4.522 -4.536 21.287 1.00 94.88 186 LYS A N 1
ATOM 1438 C CA . LYS A 1 186 ? -5.055 -3.685 22.356 1.00 94.88 186 LYS A CA 1
ATOM 1439 C C . LYS A 1 186 ? -6.405 -4.182 22.867 1.00 94.88 186 LYS A C 1
ATOM 1441 O O . LYS A 1 186 ? -6.672 -4.025 24.054 1.00 94.88 186 LYS A O 1
ATOM 1446 N N . LEU A 1 187 ? -7.248 -4.759 22.013 1.00 94.44 187 LEU A N 1
ATOM 1447 C CA . LEU A 1 187 ? -8.529 -5.336 22.434 1.00 94.44 187 LEU A CA 1
ATOM 1448 C C . LEU A 1 187 ? -8.340 -6.598 23.285 1.00 94.44 187 LEU A C 1
ATOM 1450 O O . LEU A 1 187 ? -9.125 -6.836 24.199 1.00 94.44 187 LEU A O 1
ATOM 1454 N N . GLU A 1 188 ? -7.292 -7.374 23.005 1.00 93.75 188 GLU A N 1
ATOM 1455 C CA . GLU A 1 188 ? -6.932 -8.578 23.757 1.00 93.75 188 GLU A CA 1
ATOM 1456 C C . GLU A 1 188 ? -6.290 -8.273 25.117 1.00 93.75 188 GLU A C 1
ATOM 1458 O O . GLU A 1 188 ? -6.416 -9.081 26.036 1.00 93.75 188 GLU A O 1
ATOM 1463 N N . ASP A 1 189 ? -5.625 -7.119 25.276 1.00 94.44 189 ASP A N 1
ATOM 1464 C CA . ASP A 1 189 ? -5.024 -6.712 26.552 1.00 94.44 189 ASP A CA 1
ATOM 1465 C C . ASP A 1 189 ? -6.121 -6.424 27.599 1.00 94.44 189 ASP A C 1
ATOM 1467 O O . ASP A 1 189 ? -6.840 -5.421 27.480 1.00 94.44 189 ASP A O 1
ATOM 1471 N N . PRO A 1 190 ? -6.225 -7.226 28.683 1.00 93.62 190 PRO A N 1
ATOM 1472 C CA . PRO A 1 190 ? -7.237 -7.025 29.718 1.00 93.62 190 PRO A CA 1
ATOM 1473 C C . PRO A 1 190 ? -7.159 -5.646 30.384 1.00 93.62 190 PRO A C 1
ATOM 1475 O O . PRO A 1 190 ? -8.165 -5.162 30.905 1.00 93.62 190 PRO A O 1
ATOM 1478 N N . PHE A 1 191 ? -5.993 -4.984 30.348 1.00 95.31 191 PHE A N 1
ATOM 1479 C CA . PHE A 1 191 ? -5.822 -3.618 30.848 1.00 95.31 191 PHE A CA 1
ATOM 1480 C C . PHE A 1 191 ? -6.768 -2.621 30.168 1.00 95.31 191 PHE A C 1
ATOM 1482 O O . PHE A 1 191 ? -7.217 -1.670 30.803 1.00 95.31 191 PHE A O 1
ATOM 1489 N N . ASN A 1 192 ? -7.101 -2.837 28.894 1.00 95.75 192 ASN A N 1
ATOM 1490 C CA . ASN A 1 192 ? -7.941 -1.922 28.126 1.00 95.75 192 ASN A CA 1
ATOM 1491 C C . ASN A 1 192 ? -9.441 -2.085 28.399 1.00 95.75 192 ASN A C 1
ATOM 1493 O O . ASN A 1 192 ? -10.229 -1.281 27.899 1.00 95.75 192 ASN A O 1
ATOM 1497 N N . ALA A 1 193 ? -9.825 -3.051 29.241 1.00 93.81 193 ALA A N 1
ATOM 1498 C CA . ALA A 1 193 ? -11.168 -3.215 29.796 1.00 93.81 193 ALA A CA 1
ATOM 1499 C C . ALA A 1 193 ? -12.294 -3.315 28.745 1.00 93.81 193 ALA A C 1
ATOM 1501 O O . ALA A 1 193 ? -13.405 -2.830 28.959 1.00 93.81 193 ALA A O 1
ATOM 1502 N N . TYR A 1 194 ? -12.020 -3.957 27.607 1.00 93.56 194 TYR A N 1
ATOM 1503 C CA . TYR A 1 194 ? -13.045 -4.249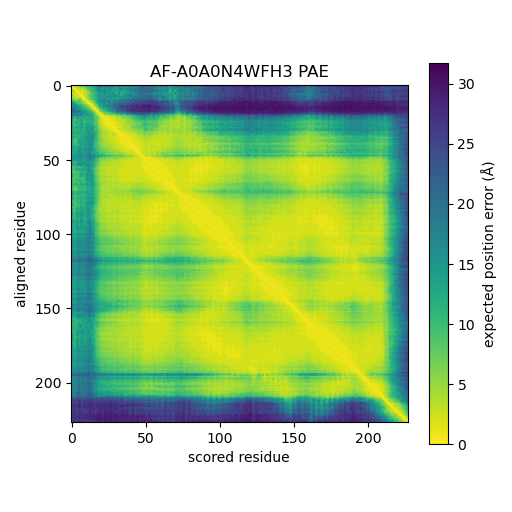 26.609 1.00 93.56 194 TYR A CA 1
ATOM 1504 C C . TYR A 1 194 ? -13.913 -5.434 27.036 1.00 93.56 194 TYR A C 1
ATOM 1506 O O . TYR A 1 194 ? -13.418 -6.522 27.316 1.00 93.56 194 TYR A O 1
ATOM 1514 N N . ALA A 1 195 ? -15.228 -5.224 27.041 1.00 88.25 195 ALA A N 1
ATOM 1515 C CA . ALA A 1 195 ? -16.229 -6.267 27.218 1.00 88.25 195 ALA A CA 1
ATOM 1516 C C . ALA A 1 195 ? -17.156 -6.288 25.999 1.00 88.25 195 ALA A C 1
ATOM 1518 O O . ALA A 1 195 ? -17.502 -5.234 25.465 1.00 88.25 195 ALA A O 1
ATOM 1519 N N . ASN A 1 196 ? -17.591 -7.482 25.589 1.00 86.31 196 ASN A N 1
ATOM 1520 C CA . ASN A 1 196 ? -18.548 -7.683 24.494 1.00 86.31 196 ASN A CA 1
ATOM 1521 C C . ASN A 1 196 ? -18.090 -7.134 23.129 1.00 86.31 196 ASN A C 1
ATOM 1523 O O . ASN A 1 196 ? -18.917 -6.672 22.342 1.00 86.31 196 ASN A O 1
ATOM 1527 N N . VAL A 1 197 ? -16.789 -7.177 22.836 1.00 90.62 197 VAL A N 1
ATOM 1528 C CA . VAL A 1 197 ? -16.273 -6.882 21.493 1.00 90.62 197 VAL A CA 1
ATOM 1529 C C . VAL A 1 197 ? -16.025 -8.193 20.763 1.00 90.62 197 VAL A C 1
ATOM 1531 O O . VAL A 1 197 ? -15.282 -9.041 21.254 1.00 90.62 197 VAL A O 1
ATOM 1534 N N . ALA A 1 198 ? -16.664 -8.366 19.609 1.00 88.12 198 ALA A N 1
ATOM 1535 C CA . ALA A 1 198 ? -16.460 -9.527 18.754 1.00 88.12 198 ALA A CA 1
ATOM 1536 C C . ALA A 1 198 ? -15.529 -9.137 17.605 1.00 88.12 198 ALA A C 1
ATOM 1538 O O . ALA A 1 198 ? -15.884 -8.316 16.763 1.00 88.12 198 ALA A O 1
ATOM 1539 N N . PHE A 1 199 ? -14.340 -9.729 17.569 1.00 89.44 199 PHE A N 1
ATOM 1540 C CA . PHE A 1 199 ? -13.357 -9.513 16.513 1.00 89.44 199 PHE A CA 1
ATOM 1541 C C . PHE A 1 199 ? -12.890 -10.847 15.934 1.00 89.44 199 PHE A C 1
ATOM 1543 O O . PHE A 1 199 ? -12.919 -11.881 16.602 1.00 89.44 199 PHE A O 1
ATOM 1550 N N . LYS A 1 200 ? -12.466 -10.818 14.670 1.00 89.81 200 LYS A N 1
ATOM 1551 C CA . LYS A 1 200 ? -11.758 -11.939 14.043 1.00 89.81 200 LYS A CA 1
ATOM 1552 C C . LYS A 1 200 ? -10.296 -11.912 14.460 1.00 89.81 200 LYS A C 1
ATOM 1554 O O . LYS A 1 200 ? -9.739 -10.826 14.636 1.00 89.81 200 LYS A O 1
ATOM 1559 N N . THR A 1 201 ? -9.660 -13.075 14.556 1.00 90.75 201 THR A N 1
ATOM 1560 C CA . THR A 1 201 ? -8.203 -13.106 14.744 1.00 90.75 201 THR A CA 1
ATOM 1561 C C . THR A 1 201 ? -7.503 -12.512 13.519 1.00 90.75 201 THR A C 1
ATOM 1563 O O . THR A 1 201 ? -8.089 -12.405 12.434 1.00 90.75 201 THR A O 1
ATOM 1566 N N . VAL A 1 202 ? -6.247 -12.103 13.684 1.00 90.44 202 VAL A N 1
ATOM 1567 C CA . VAL A 1 202 ? -5.455 -11.521 12.591 1.00 90.44 202 VAL A CA 1
ATOM 1568 C C . VAL A 1 202 ? -5.302 -12.525 11.443 1.00 90.44 202 VAL A C 1
ATOM 1570 O O . VAL A 1 202 ? -5.413 -12.152 10.277 1.00 90.44 202 VAL A O 1
ATOM 1573 N N . GLU A 1 203 ? -5.156 -13.811 11.764 1.00 87.12 203 GLU A N 1
ATOM 1574 C CA . GLU A 1 203 ? -5.068 -14.910 10.799 1.00 87.12 203 GLU A CA 1
ATOM 1575 C C . GLU A 1 203 ? -6.365 -15.042 9.999 1.00 87.12 203 GLU A C 1
ATOM 1577 O O . GLU A 1 203 ? -6.330 -15.084 8.775 1.00 87.12 203 GLU A O 1
ATOM 1582 N N . GLN A 1 204 ? -7.522 -15.013 10.666 1.00 87.94 204 GLN A N 1
ATOM 1583 C CA . GLN A 1 204 ? -8.825 -15.093 9.999 1.00 87.94 204 GLN A CA 1
ATOM 1584 C C . GLN A 1 204 ? -9.084 -13.898 9.071 1.00 87.94 204 GLN A C 1
ATOM 1586 O O . GLN A 1 204 ? -9.689 -14.058 8.008 1.00 87.94 204 GLN A O 1
ATOM 1591 N N . ALA A 1 205 ? -8.664 -12.695 9.473 1.00 86.75 205 ALA A N 1
ATOM 1592 C CA . ALA A 1 205 ? -8.773 -11.501 8.639 1.00 86.75 205 ALA A CA 1
ATOM 1593 C C . ALA A 1 205 ? -7.850 -11.593 7.411 1.00 86.75 205 ALA A C 1
ATOM 1595 O O . ALA A 1 205 ? -8.291 -11.318 6.294 1.00 86.75 205 ALA A O 1
ATOM 1596 N N . SER A 1 206 ? -6.610 -12.049 7.609 1.00 85.38 206 SER A N 1
ATOM 1597 C CA . SER A 1 206 ? -5.631 -12.267 6.538 1.00 85.38 206 SER A CA 1
ATOM 1598 C C . SER A 1 206 ? -6.101 -13.324 5.533 1.00 85.38 206 SER A C 1
ATOM 1600 O O . SER A 1 206 ? -6.125 -13.074 4.329 1.00 85.38 206 SER A O 1
ATOM 1602 N N . GLU A 1 207 ? -6.581 -14.475 6.014 1.00 84.50 207 GLU A N 1
ATOM 1603 C CA . GLU A 1 207 ? -7.108 -15.548 5.166 1.00 84.50 207 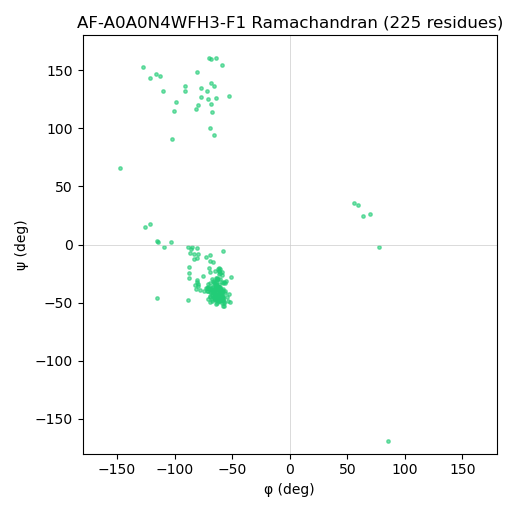GLU A CA 1
ATOM 1604 C C . GLU A 1 207 ? -8.295 -15.084 4.324 1.00 84.50 207 GLU A C 1
ATOM 1606 O O . GLU A 1 207 ? -8.363 -15.399 3.139 1.00 84.50 207 GLU A O 1
ATOM 1611 N N . ARG A 1 208 ? -9.224 -14.309 4.896 1.00 82.50 208 ARG A N 1
ATOM 1612 C CA . ARG A 1 208 ? -10.368 -13.778 4.140 1.00 82.50 208 ARG A CA 1
ATOM 1613 C C . ARG A 1 208 ? -9.946 -12.768 3.084 1.00 82.50 208 ARG A C 1
ATOM 1615 O O . ARG A 1 208 ? -10.414 -12.857 1.953 1.00 82.50 208 ARG A O 1
ATOM 1622 N N . ALA A 1 209 ? -9.029 -11.866 3.425 1.00 77.75 209 ALA A N 1
ATOM 1623 C CA . ALA A 1 209 ? -8.475 -10.923 2.460 1.00 77.75 209 ALA A CA 1
ATOM 1624 C C . ALA A 1 209 ? -7.710 -11.638 1.323 1.00 77.75 209 ALA A C 1
ATOM 1626 O O . ALA A 1 209 ? -7.698 -11.160 0.190 1.00 77.75 209 ALA A O 1
ATOM 1627 N N . ALA A 1 210 ? -7.121 -12.809 1.597 1.00 70.12 210 ALA A N 1
ATOM 1628 C CA . ALA A 1 210 ? -6.446 -13.646 0.605 1.00 70.12 210 ALA A CA 1
ATOM 1629 C C . ALA A 1 210 ? -7.400 -14.543 -0.215 1.00 70.12 210 ALA A C 1
ATOM 1631 O O . ALA A 1 210 ? -7.170 -14.760 -1.404 1.00 70.12 210 ALA A O 1
ATOM 1632 N N . GLN A 1 211 ? -8.484 -15.064 0.371 1.00 65.38 211 GLN A N 1
ATOM 1633 C CA . GLN A 1 211 ? -9.427 -15.974 -0.300 1.00 65.38 211 GLN A CA 1
ATOM 1634 C C . GLN A 1 211 ? -10.168 -15.318 -1.467 1.00 65.38 211 GLN A C 1
ATOM 1636 O O . GLN A 1 211 ? -10.430 -15.986 -2.469 1.00 65.38 211 GLN A O 1
ATOM 1641 N N . VAL A 1 212 ? -10.435 -14.013 -1.388 1.00 57.22 212 VAL A N 1
ATOM 1642 C CA . VAL A 1 212 ? -11.016 -13.267 -2.515 1.00 57.22 212 VAL A CA 1
ATOM 1643 C C . VAL A 1 212 ? -10.069 -13.257 -3.726 1.00 57.22 212 VAL A C 1
ATOM 1645 O O . VAL A 1 212 ? -10.513 -13.331 -4.868 1.00 57.22 212 VAL A O 1
ATOM 1648 N N . LYS A 1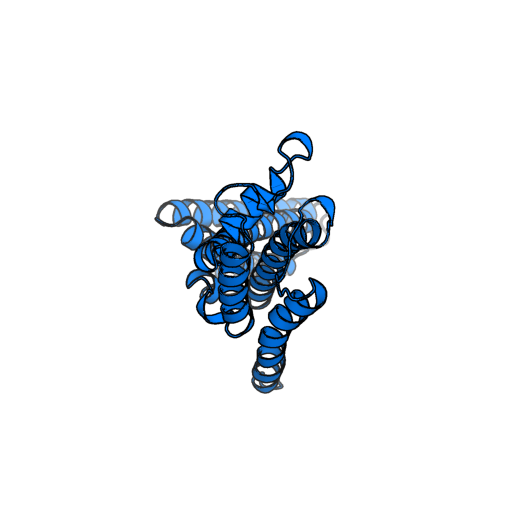 213 ? -8.752 -13.334 -3.494 1.00 55.66 213 LYS A N 1
ATOM 1649 C CA . LYS A 1 213 ? -7.734 -13.430 -4.553 1.00 55.66 213 LYS A CA 1
ATOM 1650 C C . LYS A 1 213 ? -7.572 -14.842 -5.118 1.00 55.66 213 LYS A C 1
ATOM 1652 O O . LYS A 1 213 ? -7.265 -15.004 -6.298 1.00 55.66 213 LYS A O 1
ATOM 1657 N N . GLY A 1 214 ? -7.808 -15.878 -4.309 1.00 47.81 214 GLY A N 1
ATOM 1658 C CA . GLY A 1 214 ? -7.751 -17.278 -4.752 1.00 47.81 214 GLY A CA 1
ATOM 1659 C C . GLY A 1 214 ? -8.791 -17.620 -5.827 1.00 47.81 214 GLY A C 1
ATOM 1660 O O . GLY A 1 214 ? -8.530 -18.446 -6.703 1.00 47.81 214 GLY A O 1
ATOM 1661 N N . PHE A 1 215 ? -9.942 -16.938 -5.815 1.00 40.66 215 PHE A N 1
ATOM 1662 C CA . PHE A 1 215 ? -10.967 -17.080 -6.853 1.00 40.66 215 PHE A CA 1
ATOM 1663 C C . PHE A 1 215 ? -10.487 -16.530 -8.210 1.00 40.66 215 PHE A C 1
ATOM 1665 O O . PHE A 1 215 ? -10.720 -17.156 -9.244 1.00 40.66 215 PHE A O 1
ATOM 1672 N N . LEU A 1 216 ? -9.720 -15.431 -8.202 1.00 44.31 216 LEU A N 1
ATOM 1673 C CA . LEU A 1 216 ? -9.117 -14.833 -9.399 1.00 44.31 216 LEU A CA 1
ATOM 1674 C C . LEU A 1 216 ? -7.981 -15.688 -9.977 1.00 44.31 216 LEU A C 1
ATOM 1676 O O . LEU A 1 216 ? -7.911 -15.833 -11.196 1.00 44.31 216 LEU A O 1
ATOM 1680 N N . TRP A 1 217 ? -7.164 -16.341 -9.140 1.00 42.72 217 TRP A N 1
ATOM 1681 C CA . TRP A 1 217 ? -6.148 -17.300 -9.606 1.00 42.72 217 TRP A CA 1
ATOM 1682 C C . TRP A 1 217 ? -6.762 -18.466 -10.387 1.00 42.72 217 TRP A C 1
ATOM 1684 O O . TRP A 1 217 ? -6.273 -18.812 -11.465 1.00 42.72 217 TRP A O 1
ATOM 1694 N N . PHE A 1 218 ? -7.859 -19.049 -9.892 1.00 35.19 218 PHE A N 1
ATOM 1695 C CA . PHE A 1 218 ? -8.564 -20.114 -10.611 1.00 35.19 218 PHE A CA 1
ATOM 1696 C C . PHE A 1 218 ? -9.242 -19.598 -11.888 1.00 35.19 218 PHE A C 1
ATOM 1698 O O . PHE A 1 218 ? -9.187 -20.276 -12.913 1.00 35.19 218 PHE A O 1
ATOM 1705 N N . GLN A 1 219 ? -9.817 -18.393 -11.886 1.00 40.19 219 GLN A N 1
ATOM 1706 C CA . GLN A 1 219 ? -10.472 -17.825 -13.072 1.00 40.19 219 GLN A CA 1
ATOM 1707 C C . GLN A 1 219 ? -9.487 -17.373 -14.165 1.00 40.19 219 GLN A C 1
ATOM 1709 O O . GLN A 1 219 ? -9.768 -17.574 -15.344 1.00 40.19 219 GLN A O 1
ATOM 1714 N N . GLN A 1 220 ? -8.325 -16.813 -13.811 1.00 42.22 220 GLN A N 1
ATOM 1715 C CA . GLN A 1 220 ? -7.301 -16.394 -14.779 1.00 42.22 220 GLN A CA 1
ATOM 1716 C C . GLN A 1 220 ? -6.454 -17.561 -15.293 1.00 42.22 220 GLN A C 1
ATOM 1718 O O . GLN A 1 220 ? -6.163 -17.601 -16.488 1.00 42.22 220 GLN A O 1
ATOM 1723 N N . SER A 1 221 ? -6.152 -18.562 -14.458 1.00 37.81 221 SER A N 1
ATOM 1724 C CA . SER A 1 221 ? -5.474 -19.793 -14.913 1.00 37.81 221 SER A CA 1
ATOM 1725 C C . SER A 1 221 ? -6.333 -20.610 -15.889 1.00 37.81 221 SER A C 1
ATOM 1727 O O . SER A 1 221 ? -5.802 -21.365 -16.696 1.00 37.81 221 SER A O 1
ATOM 1729 N N . SER A 1 222 ? -7.657 -20.427 -15.848 1.00 35.16 222 SER A N 1
ATOM 1730 C CA . SER A 1 222 ? -8.615 -21.035 -16.786 1.00 35.16 222 SER A CA 1
ATOM 1731 C C . SER A 1 222 ? -8.724 -20.298 -18.130 1.00 35.16 222 SER A C 1
ATOM 1733 O O . SER A 1 222 ? -9.353 -20.813 -19.051 1.00 35.16 222 SER A O 1
ATOM 1735 N N . CYS A 1 223 ? -8.152 -19.092 -18.242 1.00 40.00 223 CYS A N 1
ATOM 1736 C CA . CYS A 1 223 ? -8.293 -18.198 -19.397 1.00 40.00 223 CYS A CA 1
ATOM 1737 C C . CYS A 1 223 ? -6.982 -17.961 -20.165 1.00 40.00 223 CYS A C 1
ATOM 1739 O O . CYS A 1 223 ? -6.983 -17.199 -21.132 1.00 40.00 223 CYS A O 1
ATOM 1741 N N . LEU A 1 224 ? -5.871 -18.591 -19.769 1.00 35.31 224 LEU A N 1
ATOM 1742 C CA . LEU A 1 224 ? -4.646 -18.570 -20.566 1.00 35.31 224 LEU A CA 1
ATOM 1743 C C . LEU A 1 224 ? -4.772 -19.597 -21.704 1.00 35.31 224 LEU A C 1
ATOM 1745 O O . LEU A 1 224 ? -4.958 -20.783 -21.416 1.00 35.31 224 LEU A O 1
ATOM 1749 N N . PRO A 1 225 ? -4.686 -19.189 -22.985 1.00 35.47 225 PRO A N 1
ATOM 1750 C CA . PRO A 1 225 ? -4.531 -20.153 -24.058 1.00 35.47 225 PRO A CA 1
ATOM 1751 C C . PRO A 1 225 ? -3.190 -20.857 -23.854 1.00 35.47 225 PRO A C 1
ATOM 1753 O O . PRO A 1 225 ? -2.152 -20.219 -23.677 1.00 35.47 225 PRO A O 1
ATOM 1756 N N . VAL A 1 226 ? -3.244 -22.184 -23.816 1.00 40.28 226 VAL A N 1
ATOM 1757 C CA . VAL A 1 226 ? -2.061 -23.030 -23.916 1.00 40.28 226 VAL A CA 1
ATOM 1758 C C . VAL A 1 226 ? -1.557 -22.878 -25.345 1.00 40.28 226 VAL A C 1
ATOM 1760 O O . VAL A 1 226 ? -2.150 -23.487 -26.225 1.00 40.28 226 VAL A O 1
ATOM 1763 N N . ASP A 1 227 ? -0.533 -22.049 -25.551 1.00 34.75 227 ASP A N 1
ATOM 1764 C CA . ASP A 1 227 ? 0.369 -22.062 -26.713 1.00 34.75 227 ASP A CA 1
ATOM 1765 C C . ASP A 1 227 ? 1.729 -21.442 -26.342 1.00 34.75 227 ASP A C 1
ATOM 1767 O O . ASP A 1 227 ? 1.773 -20.243 -25.975 1.00 34.75 227 ASP A O 1
#

Solvent-accessible surface area (backbone atoms only — not comparable to full-atom values): 12734 Å² total; per-residue (Å²): 112,69,70,60,53,53,58,52,61,64,49,66,80,70,65,69,96,54,100,52,54,68,60,53,51,49,49,54,45,51,70,48,50,50,57,50,51,51,49,52,55,57,58,38,71,76,49,92,43,74,57,57,32,27,35,52,49,42,41,52,50,52,58,50,48,71,55,51,74,79,46,84,88,34,64,74,57,53,52,52,51,48,55,55,40,51,58,30,40,50,54,50,24,51,51,40,29,50,49,46,28,53,78,23,47,45,47,63,49,31,55,51,50,72,69,59,51,78,91,76,51,37,52,36,78,41,90,88,41,31,46,66,54,49,37,54,32,48,52,40,42,51,51,41,51,74,46,54,76,84,58,60,53,78,55,56,77,65,37,74,48,64,70,58,36,52,49,32,57,49,52,20,50,52,52,45,49,52,47,47,40,56,36,48,58,50,60,68,37,73,75,24,65,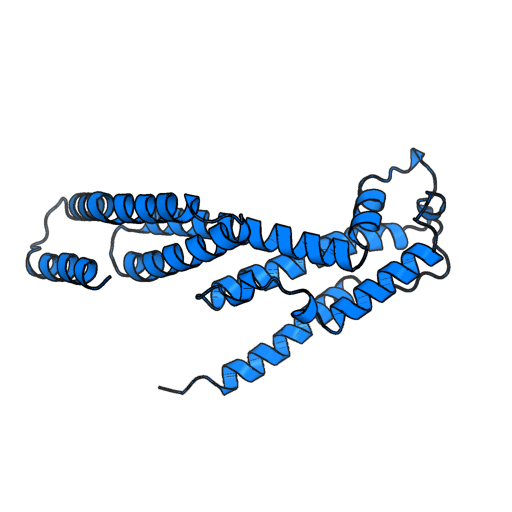66,60,92,64,78,77,75,54,65,65,58,51,47,50,40,58,47,51,67,50,53,56,49,53,58,56,52,67,71,65,60,79,92,126

Secondary structure (DSSP, 8-state):
-HHHHHHHHHHHTT----TTHHHHHHHHHHHHHHHHHHHHHHHHTT-SSHHHHHHHHHHHHHHHHHHHTTSTT-HHHHHHHHHHHHHHHHHHHHHHHHHHHHHTSHHHHHHHHHH--GGG--GGGSTT-SHHHHHHHHHHHHHHHH-GGGG--TTGGG-S-HHHHHHHHHHHHHHHHHHHHHHHHHHH-GGG---S-----HHHHHHHHHHHHHHHHHHHHTSS---

Sequence (227 aa):
MSRFRDVLDTHDGAMAPRQNAAEEYNKIFGCVLDPLYRSVQVAATHLHSPLDVAVYTLNCLSAIYSLVILYPFTDSRIEMIKALMEGNEDVLVSEEASTILANTGLISLYQKAAAHDRNQGPLSAIPGMDANTVNQTLLQFDLYLSQPDNYELDQVAKISSIRTRESVQQRTVDNVVAAYSVIISKLEDPFNAYANVAFKTVEQASERAAQVKGFLWFQQSSCLPVD